Protein AF-A0A7S2L2M1-F1 (afdb_monomer_lite)

pLDDT: mean 80.14, std 12.2, range [49.59, 95.88]

Organism: NCBI:txid163516

Foldseek 3Di:
DLCVLQDALPDPPCNVVSNVVSLVVVLVVVVPADAQGKDKAWFFAAAPVDTAIWIWMKHHPDPQWIKIKIFHPDDFLQVLFDWDQDPPPRDIGTHRMFMDTRFGNVLSSDSVLVSQRSCRVRDYDPPSGSCCVQVPRSCSRRVHGSVVRNPDDPPDDDQDPDVVVCVPYDLLRVLVNLDDDDDVDDDPLQSVLSSLLSVLVNLVVVVVPDDPPPDDPVSLVVSVVSLVVSVVSLVVCVVVVVPTPPSVVSSVVSVVSSVVSVVD

Radius of gyration: 19.98 Å; chains: 1; bounding box: 50×54×45 Å

Secondary structure (DSSP, 8-state):
-GGGGSPPTT-TTTHHHHHHHHHHHHHHHHHTPPTT-EEEEEEEEE-SS-EEEEEEEEEEEETTEEEEEEE--SSTTGGGS-EEE-TTT--EEE-SEEEEEEEEHHHHS-HHHHHHHHHHHHS--TT-SHIIIIIIIHHHHHTS-GGGG-S-------PPPPHHHHTTS-HHHHHTTS----TTPPPHHHHHHHHHHHHHHHHHHHHHTS-TTS--HHHHHHHHHHHHHHHHHHHHTTTTGGG-TTHHHHHHHHHHHHHHHHH-

Sequence (264 aa):
RLIDILPHSSEPKETNGHFLNFINAFVNMINHLPVNEQIMMPGGWKNPERHHIMLYIIRNVGGGKYSFTVVNAGSDGLEYHASRFDETSGRHLKNIALTIWDIPGNRVLDSSFWTALFHMQVYSSKKHDAQMLYARLLPVLNSKPLRANLELGPADFFLPPDPKVAASYFDLVLIGFSTTPQVGAQSSQLSMLNVMKAACEIAYRTIANAPPSSMDPEDTRVLRLSGRNLSNFASSLGAEAAKDEGLLPSLKSVWDLLDTFLRA

Structure (mmCIF, N/CA/C/O backbone):
data_AF-A0A7S2L2M1-F1
#
_entry.id   AF-A0A7S2L2M1-F1
#
loop_
_atom_site.group_PDB
_atom_site.id
_atom_site.type_symbol
_atom_site.label_atom_id
_atom_site.label_alt_id
_atom_site.label_comp_id
_atom_site.label_asym_id
_atom_site.label_entity_id
_atom_site.label_seq_id
_atom_site.pdbx_PDB_ins_code
_atom_site.Cartn_x
_atom_site.Cartn_y
_atom_site.Cartn_z
_atom_site.occupancy
_atom_site.B_iso_or_equiv
_atom_site.auth_seq_id
_atom_site.auth_comp_id
_atom_site.auth_asym_id
_atom_site.auth_atom_id
_atom_site.pdbx_PDB_model_num
ATOM 1 N N . ARG A 1 1 ? 12.804 -11.708 2.330 1.00 61.53 1 ARG A N 1
ATOM 2 C CA . ARG A 1 1 ? 11.743 -10.868 2.944 1.00 61.53 1 ARG A CA 1
ATOM 3 C C . ARG A 1 1 ? 10.398 -11.539 2.677 1.00 61.53 1 ARG A C 1
ATOM 5 O O . ARG A 1 1 ? 10.327 -12.306 1.730 1.00 61.53 1 ARG A O 1
ATOM 12 N N . LEU A 1 2 ? 9.355 -11.336 3.493 1.00 62.09 2 LEU A N 1
ATOM 13 C CA . LEU A 1 2 ? 8.086 -12.084 3.350 1.00 62.09 2 LEU A CA 1
ATOM 14 C C . LEU A 1 2 ? 7.489 -11.959 1.939 1.00 62.09 2 LEU A C 1
ATOM 16 O O . LEU A 1 2 ? 7.069 -12.944 1.349 1.00 62.09 2 LEU A O 1
ATOM 20 N N . ILE A 1 3 ? 7.512 -10.750 1.390 1.00 64.12 3 ILE A N 1
ATOM 21 C CA . ILE A 1 3 ? 7.036 -10.451 0.039 1.00 64.12 3 ILE A CA 1
ATOM 22 C C . ILE A 1 3 ? 7.885 -11.092 -1.072 1.00 64.12 3 ILE A C 1
ATOM 24 O O . ILE A 1 3 ? 7.361 -11.337 -2.147 1.00 64.12 3 ILE A O 1
ATOM 28 N N . ASP A 1 4 ? 9.153 -11.424 -0.812 1.00 63.69 4 ASP A N 1
ATOM 29 C CA . ASP A 1 4 ? 10.018 -12.116 -1.784 1.00 63.69 4 ASP A CA 1
ATOM 30 C C . ASP A 1 4 ? 9.598 -13.588 -1.950 1.00 63.69 4 ASP A C 1
ATOM 32 O O . ASP A 1 4 ? 10.025 -14.263 -2.878 1.00 63.69 4 ASP A O 1
ATOM 36 N N . ILE A 1 5 ? 8.768 -14.098 -1.031 1.00 66.31 5 ILE A N 1
ATOM 37 C CA . ILE A 1 5 ? 8.150 -15.429 -1.101 1.00 66.31 5 ILE A CA 1
ATOM 38 C C . ILE A 1 5 ? 6.849 -15.362 -1.920 1.00 66.31 5 ILE A C 1
ATOM 40 O O . ILE A 1 5 ? 6.321 -16.399 -2.324 1.00 66.31 5 ILE A O 1
ATOM 44 N N . LEU A 1 6 ? 6.315 -14.158 -2.180 1.00 66.75 6 LEU A N 1
ATOM 45 C CA . LEU A 1 6 ? 5.165 -13.995 -3.058 1.00 66.75 6 LEU A CA 1
ATOM 46 C C . LEU A 1 6 ? 5.605 -14.351 -4.485 1.00 66.75 6 LEU A C 1
ATOM 48 O O . LEU A 1 6 ? 6.483 -13.687 -5.035 1.00 66.75 6 LEU A O 1
ATOM 52 N N . PRO A 1 7 ? 5.011 -15.380 -5.102 1.00 62.00 7 PRO A N 1
ATOM 53 C CA . PRO A 1 7 ? 5.486 -15.851 -6.387 1.00 62.00 7 PRO A CA 1
ATOM 54 C C . PRO A 1 7 ? 5.300 -14.796 -7.478 1.00 62.00 7 PRO A C 1
ATOM 56 O O . PRO A 1 7 ? 4.261 -14.137 -7.580 1.00 62.00 7 PRO A O 1
ATOM 59 N N . HIS A 1 8 ? 6.309 -14.674 -8.335 1.00 63.03 8 HIS A N 1
ATOM 60 C CA . HIS A 1 8 ? 6.237 -13.866 -9.543 1.00 63.03 8 HIS A CA 1
ATOM 61 C C . HIS A 1 8 ? 5.572 -14.672 -10.666 1.00 63.03 8 HIS A C 1
ATOM 63 O O . HIS A 1 8 ? 5.752 -15.883 -10.778 1.00 63.03 8 HIS A O 1
ATOM 69 N N . SER A 1 9 ? 4.788 -14.006 -11.522 1.00 50.94 9 SER A N 1
ATOM 70 C CA . SER A 1 9 ? 3.950 -14.664 -12.541 1.00 50.94 9 SER A CA 1
ATOM 71 C C . SER A 1 9 ? 4.720 -15.451 -13.621 1.00 50.94 9 SER A C 1
ATOM 73 O O . SER A 1 9 ? 4.099 -15.970 -14.544 1.00 50.94 9 SER A O 1
ATOM 75 N N . SER A 1 10 ? 6.051 -15.500 -13.555 1.00 50.69 10 SER A N 1
ATOM 76 C CA . SER A 1 10 ? 6.939 -16.183 -14.500 1.00 50.69 10 SER A CA 1
ATOM 77 C C . SER A 1 10 ? 7.118 -17.683 -14.232 1.00 50.69 10 SER A C 1
ATOM 79 O O . SER A 1 10 ? 7.615 -18.379 -15.113 1.00 50.69 10 SER A O 1
ATOM 81 N N . GLU A 1 11 ? 6.695 -18.216 -13.079 1.00 50.81 11 GLU A N 1
ATOM 82 C CA . GLU A 1 11 ? 6.971 -19.613 -12.700 1.00 50.81 11 GLU A CA 1
ATOM 83 C C . GLU A 1 11 ? 5.689 -20.396 -12.372 1.00 50.81 11 GLU A C 1
ATOM 85 O O . GLU A 1 11 ? 5.239 -20.371 -11.230 1.00 50.81 11 GLU A O 1
ATOM 90 N N . PRO A 1 12 ? 5.068 -21.105 -13.338 1.00 51.62 12 PRO A N 1
ATOM 91 C CA . PRO A 1 12 ? 3.716 -21.664 -13.193 1.00 51.62 12 PRO A CA 1
ATOM 92 C C . PRO A 1 12 ? 3.602 -23.013 -12.455 1.00 51.62 12 PRO A C 1
ATOM 94 O O . PRO A 1 12 ? 2.485 -23.458 -12.203 1.00 51.62 12 PRO A O 1
ATOM 97 N N . LYS A 1 13 ? 4.705 -23.715 -12.148 1.00 52.00 13 LYS A N 1
ATOM 98 C CA . LYS A 1 13 ? 4.641 -25.093 -11.605 1.00 52.00 13 LYS A CA 1
ATOM 99 C C . LYS A 1 13 ? 4.836 -25.204 -10.085 1.00 52.00 13 LYS A C 1
ATOM 101 O O . LYS A 1 13 ? 4.298 -26.137 -9.500 1.00 52.00 13 LYS A O 1
ATOM 106 N N . GLU A 1 14 ? 5.504 -24.242 -9.443 1.00 58.16 14 GLU A N 1
ATOM 107 C CA . GLU A 1 14 ? 5.716 -24.205 -7.976 1.00 58.16 14 GLU A CA 1
ATOM 108 C C . GLU A 1 14 ? 4.952 -23.057 -7.277 1.00 58.16 14 GLU A C 1
ATOM 110 O O . GLU A 1 14 ? 4.893 -22.972 -6.049 1.00 58.16 14 GLU A O 1
ATOM 115 N N . THR A 1 15 ? 4.272 -22.213 -8.058 1.00 65.94 15 THR A N 1
ATOM 116 C CA . THR A 1 15 ? 3.584 -20.971 -7.650 1.00 65.94 15 THR A CA 1
ATOM 117 C C . THR A 1 15 ? 2.613 -21.170 -6.490 1.00 65.94 15 THR A C 1
ATOM 119 O O . THR A 1 15 ? 2.580 -20.373 -5.558 1.00 65.94 15 THR A O 1
ATOM 122 N N . ASN A 1 16 ? 1.820 -22.245 -6.519 1.00 76.81 16 ASN A N 1
ATOM 123 C CA . ASN A 1 16 ? 0.753 -22.453 -5.539 1.00 76.81 16 ASN A CA 1
ATOM 124 C C . ASN A 1 16 ? 1.296 -22.768 -4.139 1.00 76.81 16 ASN A C 1
ATOM 126 O O . ASN A 1 16 ? 0.752 -22.277 -3.152 1.00 76.81 16 ASN A O 1
ATOM 130 N N . GLY A 1 17 ? 2.376 -23.551 -4.043 1.00 81.25 17 GLY A N 1
ATOM 131 C CA . GLY A 1 17 ? 3.001 -23.880 -2.760 1.00 81.25 17 GLY A CA 1
ATOM 132 C C . GLY A 1 17 ? 3.621 -22.645 -2.107 1.00 81.25 17 GLY A C 1
ATOM 133 O O . GLY A 1 17 ? 3.349 -22.355 -0.943 1.00 81.25 17 GLY A O 1
ATOM 134 N N . HIS A 1 18 ? 4.380 -21.865 -2.882 1.00 82.44 18 HIS A N 1
ATOM 135 C CA . HIS A 1 18 ? 4.960 -20.601 -2.417 1.00 82.44 18 HIS A CA 1
ATOM 136 C C . HIS A 1 18 ? 3.892 -19.580 -2.026 1.00 82.44 18 HIS A C 1
ATOM 138 O O . HIS A 1 1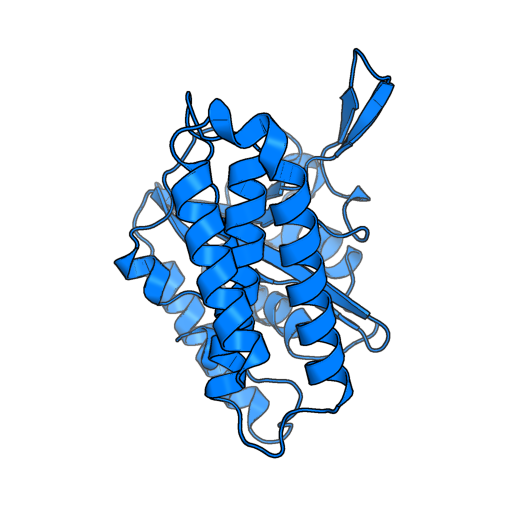8 ? 4.006 -18.950 -0.976 1.00 82.44 18 HIS A O 1
ATOM 144 N N . PHE A 1 19 ? 2.813 -19.480 -2.806 1.00 86.06 19 PHE A N 1
ATOM 145 C CA . PHE A 1 19 ? 1.693 -18.601 -2.495 1.00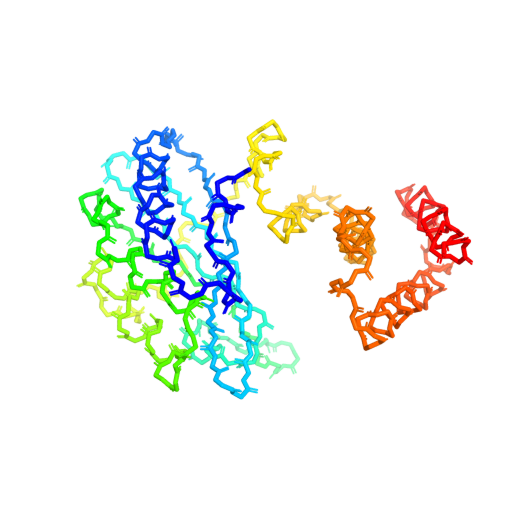 86.06 19 PHE A CA 1
ATOM 146 C C . PHE A 1 19 ? 1.026 -18.955 -1.160 1.00 86.06 19 PHE A C 1
ATOM 148 O O . PHE A 1 19 ? 0.831 -18.082 -0.318 1.00 86.06 19 PHE A O 1
ATOM 155 N N . LEU A 1 20 ? 0.718 -20.233 -0.920 1.00 87.69 20 LEU A N 1
ATOM 156 C CA . LEU A 1 20 ? 0.115 -20.662 0.346 1.00 87.69 20 LEU A CA 1
ATOM 157 C C . LEU A 1 20 ? 1.071 -20.475 1.532 1.00 87.69 20 LEU A C 1
ATOM 159 O O . LEU A 1 20 ? 0.643 -20.038 2.601 1.00 87.69 20 LEU A O 1
ATOM 163 N N . ASN A 1 21 ? 2.367 -20.734 1.340 1.00 89.19 21 ASN A N 1
ATOM 164 C CA . ASN A 1 21 ? 3.388 -20.466 2.354 1.00 89.19 21 ASN A CA 1
ATOM 165 C C . ASN A 1 21 ? 3.460 -18.974 2.703 1.00 89.19 21 ASN A C 1
ATOM 167 O O . ASN A 1 21 ? 3.523 -18.626 3.883 1.00 89.19 21 ASN A O 1
ATOM 171 N N . PHE A 1 22 ? 3.390 -18.100 1.694 1.00 89.69 22 PHE A N 1
ATOM 172 C CA . PHE A 1 22 ? 3.298 -16.657 1.886 1.00 89.69 22 PHE A CA 1
ATOM 173 C C . PHE A 1 22 ? 2.057 -16.281 2.706 1.00 89.69 22 PHE A C 1
ATOM 175 O O . PHE A 1 22 ? 2.199 -15.582 3.705 1.00 89.69 22 PHE A O 1
ATOM 182 N N . ILE A 1 23 ? 0.866 -16.780 2.347 1.00 93.12 23 ILE A N 1
ATOM 183 C CA . ILE A 1 23 ? -0.376 -16.480 3.080 1.00 93.12 23 ILE A CA 1
ATOM 184 C C . ILE A 1 23 ? -0.276 -16.924 4.544 1.00 93.12 23 ILE A C 1
ATOM 186 O O . ILE A 1 23 ? -0.623 -16.154 5.439 1.00 93.12 23 ILE A O 1
ATOM 190 N N . ASN A 1 24 ? 0.247 -18.123 4.810 1.00 90.81 24 ASN A N 1
ATOM 191 C CA . ASN A 1 24 ? 0.418 -18.628 6.174 1.00 90.81 24 ASN A CA 1
ATOM 192 C C . ASN A 1 24 ? 1.380 -17.758 6.992 1.00 90.81 24 ASN A C 1
ATOM 194 O O . ASN A 1 24 ? 1.071 -17.376 8.122 1.00 90.81 24 ASN A O 1
ATOM 198 N N . ALA A 1 25 ? 2.532 -17.409 6.418 1.00 90.81 25 ALA A N 1
ATOM 199 C CA . ALA A 1 25 ? 3.503 -16.545 7.078 1.00 90.81 25 ALA A CA 1
ATOM 200 C C . ALA A 1 25 ? 2.952 -15.123 7.290 1.00 90.81 25 ALA A C 1
ATOM 202 O O . ALA A 1 25 ? 3.190 -14.516 8.334 1.00 90.81 25 ALA A O 1
ATOM 203 N N . PHE A 1 26 ? 2.163 -14.619 6.342 1.00 91.44 26 PHE A N 1
ATOM 204 C CA . PHE A 1 26 ? 1.520 -13.314 6.413 1.00 91.44 26 PHE A CA 1
ATOM 205 C C . PHE A 1 26 ? 0.449 -13.241 7.508 1.00 91.44 26 PHE A C 1
ATOM 207 O O . PHE A 1 26 ? 0.484 -12.338 8.344 1.00 91.44 26 PHE A O 1
ATOM 214 N N . VAL A 1 27 ? -0.456 -14.219 7.571 1.00 94.00 27 VAL A N 1
ATOM 215 C CA . VAL A 1 27 ? -1.463 -14.303 8.641 1.00 94.00 27 VAL A CA 1
ATOM 216 C C . VAL A 1 27 ? -0.791 -14.476 10.004 1.00 94.00 27 VAL A C 1
ATOM 218 O O . VAL A 1 27 ? -1.194 -13.837 10.975 1.00 94.00 27 VAL A O 1
ATOM 221 N N . ASN A 1 28 ? 0.280 -15.273 10.084 1.00 92.19 28 ASN A N 1
ATOM 222 C CA . ASN A 1 28 ? 1.047 -15.420 11.318 1.00 92.19 28 ASN A CA 1
ATOM 223 C C . ASN A 1 28 ? 1.683 -14.093 11.767 1.00 92.19 28 ASN A C 1
ATOM 225 O O . ASN A 1 28 ? 1.670 -13.774 12.953 1.00 92.19 28 ASN A O 1
ATOM 229 N N . MET A 1 29 ? 2.205 -13.299 10.832 1.00 91.19 29 MET A N 1
ATOM 230 C CA . MET A 1 29 ? 2.752 -11.972 11.121 1.00 91.19 29 MET A CA 1
ATOM 231 C C . MET A 1 29 ? 1.672 -11.014 11.642 1.00 91.19 29 MET A C 1
ATOM 233 O O . MET A 1 29 ? 1.906 -10.316 12.623 1.00 91.19 29 MET A O 1
ATOM 237 N N . ILE A 1 30 ? 0.477 -11.023 11.044 1.00 92.69 30 ILE A N 1
ATOM 238 C CA . ILE A 1 30 ? -0.672 -10.252 11.538 1.00 92.69 30 ILE A CA 1
ATOM 239 C C . ILE A 1 30 ? -1.058 -10.677 12.959 1.00 92.69 30 ILE A C 1
ATOM 241 O O . ILE A 1 30 ? -1.302 -9.822 13.804 1.00 92.69 30 ILE A O 1
ATOM 245 N N . ASN A 1 31 ? -1.095 -11.983 13.239 1.00 93.56 31 ASN A N 1
ATOM 246 C CA . ASN A 1 31 ? -1.447 -12.507 14.562 1.00 93.56 31 ASN A CA 1
ATOM 247 C C . ASN A 1 31 ? -0.491 -12.032 15.669 1.00 93.56 31 ASN A C 1
ATOM 249 O O . ASN A 1 31 ? -0.892 -11.905 16.823 1.00 93.56 31 ASN A O 1
ATOM 253 N N . HIS A 1 32 ? 0.764 -11.755 15.312 1.00 91.88 32 HIS A N 1
ATOM 254 C CA . HIS A 1 32 ? 1.795 -11.257 16.222 1.00 91.88 32 HIS A CA 1
ATOM 255 C C . HIS A 1 32 ? 2.002 -9.738 16.131 1.00 91.88 32 HIS A C 1
ATOM 257 O O . HIS A 1 32 ? 2.939 -9.222 16.739 1.00 91.88 32 HIS A O 1
ATOM 263 N N . LEU A 1 33 ? 1.152 -9.015 15.392 1.00 91.12 33 LEU A N 1
ATOM 264 C CA . LEU A 1 33 ? 1.236 -7.563 15.268 1.00 91.12 33 LEU A CA 1
ATOM 265 C C . LEU A 1 33 ? 0.892 -6.906 16.615 1.00 91.12 33 LEU A C 1
ATOM 267 O O . LEU A 1 33 ? -0.246 -7.056 17.077 1.00 91.12 33 LEU A O 1
ATOM 271 N N . PRO A 1 34 ? 1.819 -6.170 17.257 1.00 91.06 34 PRO A N 1
ATOM 272 C CA . PRO A 1 34 ? 1.537 -5.529 18.536 1.00 91.06 34 PRO A CA 1
ATOM 273 C C . PRO A 1 34 ? 0.428 -4.479 18.428 1.00 91.06 34 PRO A C 1
ATOM 275 O O . PRO A 1 34 ? 0.150 -3.933 17.361 1.00 91.06 34 PRO A O 1
ATOM 278 N N . VAL A 1 35 ? -0.218 -4.178 19.553 1.00 91.00 35 VAL A N 1
ATOM 279 C CA . VAL A 1 35 ? -1.243 -3.128 19.607 1.00 91.00 35 VAL A CA 1
ATOM 280 C C . VAL A 1 35 ? -0.622 -1.782 19.233 1.00 91.00 35 VAL A C 1
ATOM 282 O O . VAL A 1 35 ? 0.458 -1.447 19.706 1.00 91.00 35 VAL A O 1
ATOM 285 N N . ASN A 1 36 ? -1.341 -1.009 18.419 1.00 86.38 36 ASN A N 1
ATOM 286 C CA . ASN A 1 36 ? -0.926 0.262 17.824 1.00 86.38 36 ASN A CA 1
ATOM 287 C C . ASN A 1 36 ? 0.197 0.185 16.787 1.00 86.38 36 ASN A C 1
ATOM 289 O O . ASN A 1 36 ? 0.567 1.225 16.252 1.00 86.38 36 ASN A O 1
ATOM 293 N N . GLU A 1 37 ? 0.642 -1.014 16.421 1.00 86.94 37 GLU A N 1
ATOM 294 C CA . GLU A 1 37 ? 1.568 -1.218 15.311 1.00 86.94 37 GLU A CA 1
ATOM 295 C C . GLU A 1 37 ? 0.831 -1.522 14.006 1.00 86.94 37 GLU A C 1
ATOM 297 O O . GLU A 1 37 ? -0.333 -1.947 13.984 1.00 86.94 37 GLU A O 1
ATOM 302 N N . GLN A 1 38 ? 1.535 -1.313 12.897 1.00 88.19 38 GLN A N 1
ATOM 303 C CA . GLN A 1 38 ? 1.008 -1.513 11.553 1.00 88.19 38 GLN A CA 1
ATOM 304 C C . GLN A 1 38 ? 1.980 -2.273 10.659 1.00 88.19 38 GLN A C 1
ATOM 306 O O . GLN A 1 38 ? 3.188 -2.268 10.875 1.00 88.19 38 GLN A O 1
ATOM 311 N N . ILE A 1 39 ? 1.432 -2.897 9.622 1.00 88.44 39 ILE A N 1
ATOM 312 C CA . ILE A 1 39 ? 2.187 -3.537 8.551 1.00 88.44 39 ILE A CA 1
ATOM 313 C C . ILE A 1 39 ? 1.770 -2.891 7.244 1.00 88.44 39 ILE A C 1
ATOM 315 O O . ILE A 1 39 ? 0.580 -2.780 6.945 1.00 88.44 39 ILE A O 1
ATOM 319 N N . MET A 1 40 ? 2.762 -2.491 6.457 1.00 87.69 40 MET A N 1
ATOM 320 C CA . MET A 1 40 ? 2.550 -1.983 5.111 1.00 87.69 40 MET A CA 1
ATOM 321 C C . MET A 1 40 ? 3.001 -3.010 4.076 1.00 87.69 40 MET A C 1
ATOM 323 O O . MET A 1 40 ? 4.017 -3.683 4.246 1.00 87.69 40 MET A O 1
ATOM 327 N N . MET A 1 41 ? 2.245 -3.130 2.991 1.00 87.12 41 MET A N 1
ATOM 328 C CA . MET A 1 41 ? 2.502 -4.108 1.936 1.00 87.12 41 MET A CA 1
ATOM 329 C C . MET A 1 41 ? 2.118 -3.547 0.567 1.00 87.12 41 MET A C 1
ATOM 331 O O . MET A 1 41 ? 1.156 -2.778 0.467 1.00 87.12 41 MET A O 1
ATOM 335 N N . PRO A 1 42 ? 2.850 -3.925 -0.495 1.00 87.25 42 PRO A N 1
ATOM 336 C CA . PRO A 1 42 ? 2.416 -3.596 -1.837 1.00 87.25 42 PRO A CA 1
ATOM 337 C C . PRO A 1 42 ? 1.107 -4.334 -2.117 1.00 87.25 42 PRO A C 1
ATOM 339 O O . PRO A 1 42 ? 0.888 -5.448 -1.639 1.00 87.25 42 PRO A O 1
ATOM 342 N N . GLY A 1 43 ? 0.249 -3.692 -2.890 1.00 89.44 43 GLY A N 1
ATOM 343 C CA . GLY A 1 43 ? -1.047 -4.217 -3.265 1.00 89.44 43 GLY A CA 1
ATOM 344 C C . GLY A 1 43 ? -1.413 -3.850 -4.691 1.00 89.44 43 GLY A C 1
ATOM 345 O O . GLY A 1 43 ? -0.602 -3.320 -5.455 1.00 89.44 43 GLY A O 1
ATOM 346 N N . GLY A 1 44 ? -2.676 -4.087 -5.021 1.00 91.56 44 GLY A N 1
ATOM 347 C CA . GLY A 1 44 ? -3.246 -3.799 -6.325 1.00 91.56 44 GLY A CA 1
ATOM 348 C C . GLY A 1 44 ? -3.618 -5.069 -7.072 1.00 91.56 44 GLY A C 1
ATOM 349 O O . GLY A 1 44 ? -3.918 -6.099 -6.467 1.00 91.56 44 GLY A O 1
ATOM 350 N N . TRP A 1 45 ? -3.656 -4.984 -8.396 1.00 92.50 45 TRP A N 1
ATOM 351 C CA . TRP A 1 45 ? -4.132 -6.080 -9.226 1.00 92.50 45 TRP A CA 1
ATOM 352 C C . TRP A 1 45 ? -3.478 -6.128 -10.599 1.00 92.50 45 TRP A C 1
ATOM 354 O O . TRP A 1 45 ? -3.007 -5.124 -11.141 1.00 92.50 45 TRP A O 1
ATOM 364 N N . LYS A 1 46 ? -3.495 -7.327 -11.176 1.00 88.56 46 LYS A N 1
ATOM 365 C CA . LYS A 1 46 ? -2.981 -7.625 -12.505 1.00 88.56 46 LYS A CA 1
ATOM 366 C C . LYS A 1 46 ? -4.108 -8.062 -13.436 1.00 88.56 46 LYS A C 1
ATOM 368 O O . LYS A 1 46 ? -4.744 -9.095 -13.224 1.00 88.56 46 LYS A O 1
ATOM 373 N N . ASN A 1 47 ? -4.270 -7.301 -14.515 1.00 86.44 47 ASN A N 1
ATOM 374 C CA . ASN A 1 47 ? -5.094 -7.652 -15.665 1.00 86.44 47 ASN A CA 1
ATOM 375 C C . ASN A 1 47 ? -4.214 -7.927 -16.886 1.00 86.44 47 ASN A C 1
ATOM 377 O O . ASN A 1 47 ? -3.087 -7.436 -16.949 1.00 86.44 47 ASN A O 1
ATOM 381 N N . PRO A 1 48 ? -4.726 -8.648 -17.902 1.00 83.88 48 PRO A N 1
ATOM 382 C CA . PRO A 1 48 ? -3.989 -8.862 -19.148 1.00 83.88 48 PRO A CA 1
ATOM 383 C C . PRO A 1 48 ? -3.576 -7.563 -19.856 1.00 83.88 48 PRO A C 1
ATOM 385 O O . PRO A 1 48 ? -2.588 -7.553 -20.576 1.00 83.88 48 PRO A O 1
ATOM 388 N N . GLU A 1 49 ? -4.326 -6.479 -19.646 1.00 82.88 49 GLU A N 1
ATOM 389 C CA . GLU A 1 49 ? -4.129 -5.190 -20.323 1.00 82.88 49 GLU A CA 1
ATOM 390 C C . GLU A 1 49 ? -3.367 -4.165 -19.473 1.00 82.88 49 GLU A C 1
ATOM 392 O O . GLU A 1 49 ? -2.734 -3.263 -20.015 1.00 82.88 49 GLU A O 1
ATOM 397 N N . ARG A 1 50 ? -3.442 -4.265 -18.139 1.00 80.75 50 ARG A N 1
ATOM 398 C CA . ARG A 1 50 ? -2.874 -3.267 -17.225 1.00 80.75 50 ARG A CA 1
ATOM 399 C C . ARG A 1 50 ? -2.526 -3.855 -15.865 1.00 80.75 50 ARG A C 1
ATOM 401 O O . ARG A 1 50 ? -3.196 -4.765 -15.380 1.00 80.75 50 ARG A O 1
ATOM 408 N N . HIS A 1 51 ? -1.526 -3.261 -15.228 1.00 84.44 51 HIS A N 1
ATOM 409 C CA . HIS A 1 51 ? -1.196 -3.493 -13.826 1.00 84.44 51 HIS A CA 1
ATOM 410 C C . HIS A 1 51 ? -1.575 -2.245 -13.037 1.00 84.44 51 HIS A C 1
ATOM 412 O O . HIS A 1 51 ? -1.283 -1.131 -13.473 1.00 84.44 51 HIS A O 1
ATOM 418 N N . HIS A 1 52 ? -2.225 -2.426 -11.894 1.00 89.38 52 HIS A N 1
ATOM 419 C CA . HIS A 1 52 ? -2.574 -1.334 -10.995 1.00 89.38 52 HIS A CA 1
ATOM 420 C C . HIS A 1 52 ? -1.868 -1.556 -9.669 1.00 89.38 52 HIS A C 1
ATOM 422 O O . HIS A 1 52 ? -2.009 -2.624 -9.081 1.00 89.38 52 HIS A O 1
ATOM 428 N N . ILE A 1 53 ? -1.096 -0.569 -9.220 1.00 88.25 53 ILE A N 1
ATOM 429 C CA . ILE A 1 53 ? -0.288 -0.658 -8.001 1.00 88.25 53 ILE A CA 1
ATOM 430 C C . ILE A 1 53 ? -0.954 0.167 -6.910 1.00 88.25 53 ILE A C 1
ATOM 432 O O . ILE A 1 53 ? -1.412 1.287 -7.142 1.00 88.25 53 ILE A O 1
ATOM 436 N N . MET A 1 54 ? -0.991 -0.395 -5.710 1.00 90.88 54 MET A N 1
ATOM 437 C CA . MET A 1 54 ? -1.545 0.241 -4.524 1.00 90.88 54 MET A CA 1
ATOM 438 C C . MET A 1 54 ? -0.649 -0.028 -3.324 1.00 90.88 54 MET A C 1
ATOM 440 O O . MET A 1 54 ? 0.224 -0.897 -3.362 1.00 90.88 54 MET A O 1
ATOM 444 N N . LEU A 1 55 ? -0.911 0.685 -2.236 1.00 90.56 55 LEU A N 1
ATOM 445 C CA . LEU A 1 55 ? -0.332 0.389 -0.935 1.00 90.56 55 LEU A CA 1
ATOM 446 C C . LEU A 1 55 ? -1.452 -0.044 0.012 1.00 90.56 55 LEU A C 1
ATOM 448 O O . LEU A 1 55 ? -2.486 0.618 0.113 1.00 90.56 55 LEU A O 1
ATOM 452 N N . TYR A 1 56 ? -1.245 -1.161 0.697 1.00 93.19 56 TYR A N 1
ATOM 453 C CA . TYR A 1 56 ? -2.136 -1.642 1.742 1.00 93.19 56 TYR A CA 1
ATOM 454 C C . TYR A 1 56 ? -1.473 -1.469 3.102 1.00 93.19 56 TYR A C 1
ATOM 456 O O . TYR A 1 56 ? -0.272 -1.697 3.257 1.00 93.19 56 TYR A O 1
ATOM 464 N N . ILE A 1 57 ? -2.266 -1.072 4.091 1.00 91.88 57 ILE A N 1
ATOM 465 C CA . ILE A 1 57 ? -1.818 -0.871 5.465 1.00 91.88 57 ILE A CA 1
ATOM 466 C C . ILE A 1 57 ? -2.798 -1.606 6.368 1.00 91.88 57 ILE A C 1
ATOM 468 O O . ILE A 1 57 ? -3.988 -1.307 6.352 1.00 91.88 57 ILE A O 1
ATOM 472 N N . ILE A 1 58 ? -2.316 -2.560 7.156 1.00 93.94 58 ILE A N 1
ATOM 473 C CA . ILE A 1 58 ? -3.105 -3.183 8.220 1.00 93.94 58 ILE A CA 1
ATOM 474 C C . ILE A 1 58 ? -2.581 -2.720 9.569 1.00 93.94 58 ILE A C 1
ATOM 476 O O . ILE A 1 58 ? -1.371 -2.646 9.770 1.00 93.94 58 ILE A O 1
ATOM 480 N N . ARG A 1 59 ? -3.483 -2.429 10.501 1.00 92.38 59 ARG A N 1
ATOM 481 C CA . ARG A 1 59 ? -3.125 -1.969 11.838 1.00 92.38 59 ARG A CA 1
ATOM 482 C C . ARG A 1 59 ? -3.904 -2.706 12.911 1.00 92.38 59 ARG A C 1
ATOM 484 O O . ARG A 1 59 ? -5.110 -2.909 12.776 1.00 92.38 59 ARG A O 1
ATOM 491 N N . ASN A 1 60 ? -3.218 -3.052 13.996 1.00 93.19 60 ASN A N 1
ATOM 492 C CA . ASN A 1 60 ? -3.855 -3.524 15.219 1.00 93.19 60 ASN A CA 1
ATOM 493 C C . ASN A 1 60 ? -4.237 -2.308 16.074 1.00 93.19 60 ASN A C 1
ATOM 495 O O . ASN A 1 60 ? -3.366 -1.598 16.574 1.00 93.19 60 ASN A O 1
ATOM 499 N N . VAL A 1 61 ? -5.535 -2.048 16.238 1.00 90.94 61 VAL A N 1
ATOM 500 C CA . VAL A 1 61 ? -6.029 -0.899 17.023 1.00 90.94 61 VAL A CA 1
ATOM 501 C C . VAL A 1 61 ? -6.281 -1.254 18.496 1.00 90.94 61 VAL A C 1
ATOM 503 O O . VAL A 1 61 ? -6.728 -0.414 19.269 1.00 90.94 61 VAL A O 1
ATOM 506 N N . GLY A 1 62 ? -5.977 -2.490 18.907 1.00 89.81 62 GLY A N 1
ATOM 507 C CA . GLY A 1 62 ? -6.239 -2.991 20.254 1.00 89.81 62 GLY A CA 1
ATOM 508 C C . GLY A 1 62 ? -7.657 -3.537 20.429 1.00 89.81 62 GLY A C 1
ATOM 509 O O . GLY A 1 62 ? -8.495 -3.477 19.532 1.00 89.81 62 GLY A O 1
ATOM 510 N N . GLY A 1 63 ? -7.922 -4.162 21.581 1.00 91.00 63 GLY A N 1
ATOM 511 C CA . GLY A 1 63 ? -9.248 -4.716 21.896 1.00 91.00 63 GLY A CA 1
ATOM 512 C C . GLY A 1 63 ? -9.732 -5.818 20.938 1.00 91.00 63 GLY A C 1
ATOM 513 O O . GLY A 1 63 ? -10.936 -6.010 20.782 1.00 91.00 63 GLY A O 1
ATOM 514 N N . GLY A 1 64 ? -8.814 -6.513 20.254 1.00 91.69 64 GLY A N 1
ATOM 515 C CA . GLY A 1 64 ? -9.153 -7.525 19.244 1.00 91.69 64 GLY A CA 1
ATOM 516 C C . GLY A 1 64 ? -9.722 -6.945 17.942 1.00 91.69 64 GLY A C 1
ATOM 517 O O . GLY A 1 64 ? -10.390 -7.662 17.189 1.00 91.69 64 GLY A O 1
ATOM 518 N N . LYS A 1 65 ? -9.490 -5.653 17.689 1.00 94.31 65 LYS A N 1
ATOM 519 C CA . LYS A 1 65 ? -9.930 -4.930 16.498 1.00 94.31 65 LYS A CA 1
ATOM 520 C C . LYS A 1 65 ? -8.745 -4.498 15.644 1.00 94.31 65 LYS A C 1
ATOM 522 O O . LYS A 1 65 ? -7.655 -4.221 16.141 1.00 94.31 65 LYS A O 1
ATOM 527 N N . TYR A 1 66 ? -9.002 -4.407 14.347 1.00 95.12 66 TYR A N 1
ATOM 528 C CA . TYR A 1 66 ? -8.034 -4.001 13.340 1.00 95.12 66 TYR A CA 1
ATOM 529 C C . TYR A 1 66 ? -8.637 -2.953 12.406 1.00 95.12 66 TYR A C 1
ATOM 531 O O . TYR A 1 66 ? -9.861 -2.831 12.286 1.00 95.12 66 TYR A O 1
ATOM 539 N N . SER A 1 67 ? -7.768 -2.228 11.712 1.00 94.25 67 SER A N 1
ATOM 540 C CA . SER A 1 67 ? -8.137 -1.423 10.552 1.00 94.25 67 SER A CA 1
ATOM 541 C C . SER A 1 67 ? -7.315 -1.825 9.333 1.00 94.25 67 SER A C 1
ATOM 543 O O . SER A 1 67 ? -6.189 -2.315 9.451 1.00 94.25 67 SER A O 1
ATOM 545 N N . PHE A 1 68 ? -7.910 -1.653 8.156 1.00 95.19 68 PHE A N 1
ATOM 546 C CA . PHE A 1 68 ? -7.268 -1.939 6.880 1.00 95.19 68 PHE A CA 1
ATOM 547 C C . PHE A 1 68 ? -7.455 -0.762 5.930 1.00 95.19 68 PHE A C 1
ATOM 549 O O . PHE A 1 68 ? -8.582 -0.426 5.568 1.00 95.19 68 PHE A O 1
ATOM 556 N N . THR A 1 69 ? -6.353 -0.142 5.527 1.00 93.44 69 THR A N 1
ATOM 557 C CA . THR A 1 69 ? -6.329 1.027 4.653 1.00 93.44 69 THR A CA 1
ATOM 558 C C . THR A 1 69 ? -5.819 0.648 3.277 1.00 93.44 69 THR A C 1
ATOM 560 O O . THR A 1 69 ? -4.758 0.041 3.136 1.00 93.44 69 THR A O 1
ATOM 563 N N . VAL A 1 70 ? -6.554 1.073 2.254 1.00 93.81 70 VAL A N 1
ATOM 564 C CA . VAL A 1 70 ? -6.123 1.021 0.860 1.00 93.81 70 VAL A CA 1
ATOM 565 C C . VAL A 1 70 ? -5.744 2.424 0.416 1.00 93.81 70 VAL A C 1
ATOM 567 O O . VAL A 1 70 ? -6.590 3.318 0.406 1.00 93.81 70 VAL A O 1
ATOM 570 N N . VAL A 1 71 ? -4.490 2.600 0.006 1.00 92.12 71 VAL A N 1
ATOM 571 C CA . VAL A 1 71 ? -3.983 3.838 -0.584 1.00 92.12 71 VAL A CA 1
ATOM 572 C C . VAL A 1 71 ? -3.873 3.657 -2.096 1.00 92.12 71 VAL A C 1
ATOM 574 O O . VAL A 1 71 ? -3.105 2.828 -2.591 1.00 92.12 71 VAL A O 1
ATOM 577 N N . ASN A 1 72 ? -4.671 4.430 -2.828 1.00 92.06 72 ASN A N 1
ATOM 578 C CA . ASN A 1 72 ? -4.785 4.408 -4.276 1.00 92.06 72 ASN A CA 1
ATOM 579 C C . ASN A 1 72 ? -4.406 5.771 -4.859 1.00 92.06 72 ASN A C 1
ATOM 581 O O . ASN A 1 72 ? -5.151 6.737 -4.718 1.00 92.06 72 ASN A O 1
ATOM 585 N N . ALA A 1 73 ? -3.265 5.835 -5.539 1.00 84.88 73 ALA A N 1
ATOM 586 C CA . ALA A 1 73 ? -2.841 7.020 -6.285 1.00 84.88 73 ALA A CA 1
ATOM 587 C C . ALA A 1 73 ? -3.106 6.900 -7.799 1.00 84.88 73 ALA A C 1
ATOM 589 O O . ALA A 1 73 ? -2.796 7.820 -8.554 1.00 84.88 73 ALA A O 1
ATOM 590 N N . GLY A 1 74 ? -3.645 5.766 -8.257 1.00 84.19 74 GLY A N 1
ATOM 591 C CA . GLY A 1 74 ? -3.973 5.542 -9.661 1.00 84.19 74 GLY A CA 1
ATOM 592 C C . GLY A 1 74 ? -5.376 6.031 -10.020 1.00 84.19 74 GLY A C 1
ATOM 593 O O . GLY A 1 74 ? -6.174 6.381 -9.157 1.00 84.19 74 GLY A O 1
ATOM 594 N N . SER A 1 75 ? -5.691 6.055 -11.314 1.00 81.50 75 SER A N 1
ATOM 595 C CA . SER A 1 75 ? -6.970 6.579 -11.815 1.00 81.50 75 SER A CA 1
ATOM 596 C C . SER A 1 75 ? -8.165 5.649 -11.574 1.00 81.50 75 SER A C 1
ATOM 598 O O . SER A 1 75 ? -9.281 6.135 -11.404 1.00 81.50 75 SER A O 1
ATOM 600 N N . ASP A 1 76 ? -7.940 4.334 -11.553 1.00 89.31 76 ASP A N 1
ATOM 601 C CA . ASP A 1 76 ? -8.979 3.308 -11.404 1.00 89.31 76 ASP A CA 1
ATOM 602 C C . ASP A 1 76 ? -9.303 3.040 -9.927 1.00 89.31 76 ASP A C 1
ATOM 604 O O . ASP A 1 76 ? -8.398 2.825 -9.118 1.00 89.31 76 ASP A O 1
ATOM 608 N N . GLY A 1 77 ? -10.585 3.046 -9.558 1.00 89.88 77 GLY A N 1
ATOM 609 C CA . GLY A 1 77 ? -11.062 2.778 -8.200 1.00 89.88 77 GLY A CA 1
ATOM 610 C C . GLY A 1 77 ? -11.137 3.992 -7.268 1.00 89.88 77 GLY A C 1
ATOM 611 O O . GLY A 1 77 ? -11.616 3.867 -6.140 1.00 89.88 77 GLY A O 1
ATOM 612 N N . LEU A 1 78 ? -10.715 5.182 -7.706 1.00 89.69 78 LEU A N 1
ATOM 613 C CA . LEU A 1 78 ? -10.865 6.422 -6.930 1.00 89.69 78 LEU A CA 1
ATOM 614 C C . LEU A 1 78 ? -12.328 6.871 -6.788 1.00 89.69 78 LEU A C 1
ATOM 616 O O . LEU A 1 78 ? -12.649 7.695 -5.938 1.00 89.69 78 LEU A O 1
ATOM 620 N N . GLU A 1 79 ? -13.235 6.374 -7.622 1.00 90.38 79 GLU A N 1
ATOM 621 C CA . GLU A 1 79 ? -14.682 6.570 -7.496 1.00 90.38 79 GLU A CA 1
ATOM 622 C C . GLU A 1 79 ? -15.280 5.956 -6.220 1.00 90.38 79 GLU A C 1
ATOM 624 O O . GLU A 1 79 ? -16.370 6.354 -5.812 1.00 90.38 79 GLU A O 1
ATOM 629 N N . TYR A 1 80 ? -14.563 5.036 -5.566 1.00 91.69 80 TYR A N 1
ATOM 630 C CA . TYR A 1 80 ? -14.972 4.436 -4.294 1.00 91.69 80 TYR A CA 1
ATOM 631 C C . TYR A 1 80 ? -14.479 5.208 -3.063 1.00 91.69 80 TYR A C 1
ATOM 633 O O . TYR A 1 80 ? -14.878 4.880 -1.946 1.00 91.69 80 TYR A O 1
ATOM 641 N N . HIS A 1 81 ? -13.614 6.209 -3.243 1.00 91.50 81 HIS A N 1
ATOM 642 C CA . HIS A 1 81 ? -13.067 6.999 -2.141 1.00 91.50 81 HIS A CA 1
ATOM 643 C C . HIS A 1 81 ? -13.942 8.206 -1.827 1.00 91.50 81 HIS A C 1
ATOM 645 O O . HIS A 1 81 ? -14.668 8.726 -2.678 1.00 91.50 81 HIS A O 1
ATOM 651 N N . ALA A 1 82 ? -13.830 8.689 -0.589 1.00 88.25 82 ALA A N 1
ATOM 652 C CA . ALA A 1 82 ? -14.444 9.946 -0.194 1.00 88.25 82 ALA A CA 1
ATOM 653 C C . ALA A 1 82 ? -13.902 11.085 -1.067 1.00 88.25 82 ALA A C 1
ATOM 655 O O . ALA A 1 82 ? -12.715 11.139 -1.395 1.00 88.25 82 ALA A O 1
ATOM 656 N N . SER A 1 83 ? -14.776 12.010 -1.445 1.00 88.25 83 SER A N 1
ATOM 657 C CA . SER A 1 83 ? -14.389 13.154 -2.258 1.00 88.25 83 SER A CA 1
ATOM 658 C C . SER A 1 83 ? -15.150 14.397 -1.831 1.00 88.25 83 SER A C 1
ATOM 660 O O . SER A 1 83 ? -16.255 14.307 -1.299 1.00 88.25 83 SER A O 1
ATOM 662 N N . ARG A 1 84 ? -14.533 15.555 -2.039 1.00 86.25 84 ARG A N 1
ATOM 663 C CA . ARG A 1 84 ? -15.087 16.870 -1.720 1.00 86.25 84 ARG A CA 1
ATOM 664 C C . ARG A 1 84 ? -14.678 17.865 -2.792 1.00 86.25 84 ARG A C 1
ATOM 666 O O . ARG A 1 84 ? -13.691 17.647 -3.488 1.00 86.25 84 ARG A O 1
ATOM 673 N N . PHE A 1 85 ? -15.398 18.965 -2.911 1.00 87.06 85 PHE A N 1
ATOM 674 C CA . PHE A 1 85 ? -14.918 20.092 -3.699 1.00 87.06 85 PHE A CA 1
ATOM 675 C C . PHE A 1 85 ? -14.070 20.993 -2.809 1.00 87.06 85 PHE A C 1
ATOM 677 O O . PHE A 1 85 ? -14.405 21.211 -1.647 1.00 87.06 85 PHE A O 1
ATOM 684 N N . ASP A 1 86 ? -12.945 21.460 -3.336 1.00 84.31 86 ASP A N 1
ATOM 685 C CA . ASP A 1 86 ? -12.194 22.539 -2.717 1.00 84.31 86 ASP A CA 1
ATOM 686 C C . ASP A 1 86 ? -13.021 23.825 -2.785 1.00 84.31 86 ASP A C 1
ATOM 688 O O . ASP A 1 86 ? -13.398 24.263 -3.872 1.00 84.31 86 ASP A O 1
ATOM 692 N N . GLU A 1 87 ? -13.286 24.428 -1.630 1.00 86.38 87 GLU A N 1
ATOM 693 C CA . GLU A 1 87 ? -14.133 25.618 -1.509 1.00 86.38 87 GLU A CA 1
ATOM 694 C C . GLU A 1 87 ? -13.540 26.828 -2.242 1.00 86.38 87 GLU A C 1
ATOM 696 O O . GLU A 1 87 ? -14.279 27.700 -2.690 1.00 86.38 87 GLU A O 1
ATOM 701 N N . THR A 1 88 ? -12.212 26.867 -2.404 1.00 86.44 88 THR A N 1
ATOM 702 C CA . THR A 1 88 ? -11.518 28.009 -3.014 1.00 86.44 88 THR A CA 1
ATOM 703 C C . THR A 1 88 ? -11.337 27.836 -4.520 1.00 86.44 88 THR A C 1
ATOM 705 O O . THR A 1 88 ? -11.676 28.727 -5.295 1.00 86.44 88 THR A O 1
ATOM 708 N N . SER A 1 89 ? -10.789 26.701 -4.965 1.00 85.94 89 SER A N 1
ATOM 709 C CA . SER A 1 89 ? -10.492 26.475 -6.387 1.00 85.94 89 SER A CA 1
ATOM 710 C C . SER A 1 89 ? -11.613 25.785 -7.166 1.00 85.94 89 SER A C 1
ATOM 712 O O . SER A 1 89 ? -11.505 25.650 -8.385 1.00 85.94 89 SER A O 1
ATOM 714 N N . GLY A 1 90 ? -12.652 25.285 -6.487 1.00 87.19 90 GLY A N 1
ATOM 715 C CA . GLY A 1 90 ? -13.705 24.465 -7.091 1.00 87.19 90 GLY A CA 1
ATOM 716 C C . GLY A 1 90 ? -13.217 23.101 -7.593 1.00 87.19 90 GLY A C 1
ATOM 717 O O . GLY A 1 90 ? -13.966 22.375 -8.247 1.00 87.19 90 GLY A O 1
ATOM 718 N N . ARG A 1 91 ? -11.958 22.730 -7.324 1.00 83.12 91 ARG A N 1
ATOM 719 C CA . ARG A 1 91 ? -11.386 21.459 -7.775 1.00 83.12 91 ARG A CA 1
ATOM 720 C C . ARG A 1 91 ? -12.005 20.298 -7.014 1.00 83.12 91 ARG A C 1
ATOM 722 O O . ARG A 1 91 ? -12.157 20.344 -5.797 1.00 83.12 91 ARG A O 1
ATOM 729 N N . HIS A 1 92 ? -12.306 19.218 -7.728 1.00 83.19 92 HIS A N 1
ATOM 730 C CA . HIS A 1 92 ? -12.742 17.974 -7.103 1.00 83.19 92 HIS A CA 1
ATOM 731 C C . HIS A 1 92 ? -11.543 17.282 -6.448 1.00 83.19 92 HIS A C 1
ATOM 733 O O . HIS A 1 92 ? -10.655 16.773 -7.129 1.00 83.19 92 HIS A O 1
ATOM 739 N N . LEU A 1 93 ? -11.506 17.289 -5.120 1.00 83.31 93 LEU A N 1
ATOM 740 C CA . LEU A 1 93 ? -10.504 16.608 -4.315 1.00 83.31 93 LEU A CA 1
ATOM 741 C C . LEU A 1 93 ? -11.004 15.209 -3.964 1.00 83.31 93 LEU A C 1
ATOM 743 O O . LEU A 1 93 ? -12.099 15.044 -3.424 1.00 83.31 93 LEU A O 1
ATOM 747 N N . LYS A 1 94 ? -10.181 14.198 -4.227 1.00 84.50 94 LYS A N 1
ATOM 748 C CA . LYS A 1 94 ? -10.440 12.820 -3.809 1.00 84.50 94 LYS A CA 1
ATOM 749 C C . LYS A 1 94 ? -9.462 12.432 -2.716 1.00 84.50 94 LYS A C 1
ATOM 751 O O . LYS A 1 94 ? -8.276 12.745 -2.808 1.00 84.50 94 LYS A O 1
ATOM 756 N N . ASN A 1 95 ? -9.963 11.755 -1.692 1.00 86.12 95 ASN A N 1
ATOM 757 C CA . ASN A 1 95 ? -9.092 11.077 -0.754 1.00 86.12 95 ASN A CA 1
ATOM 758 C C . ASN A 1 95 ? -8.428 9.905 -1.487 1.00 86.12 95 ASN A C 1
ATOM 760 O O . ASN A 1 95 ? -9.088 9.196 -2.240 1.00 86.12 95 ASN A O 1
ATOM 764 N N . ILE A 1 96 ? -7.123 9.744 -1.299 1.00 88.56 96 ILE A N 1
ATOM 765 C CA . ILE A 1 96 ? -6.369 8.618 -1.859 1.00 88.56 96 ILE A CA 1
ATOM 766 C C . ILE A 1 96 ? -6.380 7.417 -0.915 1.00 88.56 96 ILE A C 1
ATOM 768 O O . ILE A 1 96 ? -6.052 6.312 -1.335 1.00 88.56 96 ILE A O 1
ATOM 772 N N . ALA A 1 97 ? -6.725 7.623 0.357 1.00 89.75 97 ALA A N 1
ATOM 773 C CA . ALA A 1 97 ? -6.781 6.586 1.371 1.00 89.75 97 ALA A CA 1
ATOM 774 C C . ALA A 1 97 ? -8.234 6.285 1.756 1.00 89.75 97 ALA A C 1
ATOM 776 O O . ALA A 1 97 ? -8.995 7.181 2.126 1.00 89.75 97 ALA A O 1
ATOM 777 N N . LEU A 1 98 ? -8.592 5.003 1.730 1.00 91.75 98 LEU A N 1
ATOM 778 C CA . LEU A 1 98 ? -9.851 4.489 2.258 1.00 91.75 98 LEU A CA 1
ATOM 779 C C . LEU A 1 98 ? -9.544 3.489 3.367 1.00 91.75 98 LEU A C 1
ATOM 781 O O . LEU A 1 98 ? -8.887 2.481 3.108 1.00 91.75 98 LEU A O 1
ATOM 785 N N . THR A 1 99 ? -10.052 3.743 4.570 1.00 92.62 99 THR A N 1
ATOM 786 C CA . THR A 1 99 ? -9.834 2.877 5.733 1.00 92.62 99 THR A CA 1
ATOM 787 C C . THR A 1 99 ? -11.105 2.131 6.098 1.00 92.62 99 THR A C 1
ATOM 789 O O . THR A 1 99 ? -12.143 2.736 6.347 1.00 92.62 99 THR A O 1
ATOM 792 N N . ILE A 1 100 ? -11.009 0.808 6.175 1.00 94.38 100 ILE A N 1
ATOM 793 C CA . ILE A 1 100 ? -12.039 -0.060 6.734 1.00 94.38 100 ILE A CA 1
ATOM 794 C C . ILE A 1 100 ? -11.767 -0.209 8.229 1.00 94.38 100 ILE A C 1
ATOM 796 O O . ILE A 1 100 ? -10.721 -0.726 8.630 1.00 94.38 100 ILE A O 1
ATOM 800 N N . TRP A 1 101 ? -12.707 0.257 9.047 1.00 91.81 101 TRP A N 1
ATOM 801 C CA . TRP A 1 101 ? -12.601 0.256 10.507 1.00 91.81 101 TRP A CA 1
ATOM 802 C C . TRP A 1 101 ? -13.370 -0.907 11.144 1.00 91.81 101 TRP A C 1
ATOM 804 O O . TRP A 1 101 ? -14.159 -1.600 10.492 1.00 91.81 101 TRP A O 1
ATOM 814 N N . ASP A 1 102 ? -13.153 -1.092 12.448 1.00 91.81 102 ASP A N 1
ATOM 815 C CA . ASP A 1 102 ? -13.835 -2.061 13.316 1.00 91.81 102 ASP A CA 1
ATOM 816 C C . ASP A 1 102 ? -13.700 -3.530 12.905 1.00 91.81 102 ASP A C 1
ATOM 818 O O . ASP A 1 102 ? -14.545 -4.357 13.277 1.00 91.81 102 ASP A O 1
ATOM 822 N N . ILE A 1 103 ? -12.645 -3.879 12.166 1.00 95.62 103 ILE A N 1
ATOM 823 C CA . ILE A 1 103 ? -12.479 -5.226 11.633 1.00 95.62 103 ILE A CA 1
ATOM 824 C C . ILE A 1 103 ? -12.250 -6.194 12.804 1.00 95.62 103 ILE A C 1
ATOM 826 O O . ILE A 1 103 ? -11.295 -6.021 13.567 1.00 95.62 103 ILE A O 1
ATOM 830 N N . PRO A 1 104 ? -13.117 -7.203 12.996 1.00 95.88 104 PRO A N 1
ATOM 831 C CA . PRO A 1 104 ? -12.920 -8.213 14.029 1.00 95.88 104 PRO A CA 1
ATOM 832 C C . PRO A 1 104 ? -11.645 -9.033 13.789 1.00 95.88 104 PRO A C 1
ATOM 834 O O . PRO A 1 104 ? -11.364 -9.416 12.653 1.00 95.88 104 PRO A O 1
ATOM 837 N N . GLY A 1 105 ? -10.909 -9.374 14.850 1.00 94.75 105 GLY A N 1
ATOM 838 C CA . GLY A 1 105 ? -9.680 -10.168 14.735 1.00 94.75 105 GLY A CA 1
ATOM 839 C C . GLY A 1 105 ? -9.860 -11.491 13.984 1.00 94.75 105 GLY A C 1
ATOM 840 O O . GLY A 1 105 ? -9.043 -11.826 13.137 1.00 94.75 105 GLY A O 1
ATOM 841 N N . ASN A 1 106 ? -10.974 -12.202 14.184 1.00 94.50 106 ASN A N 1
ATOM 842 C CA . ASN A 1 106 ? -11.253 -13.446 13.455 1.00 94.50 106 ASN A CA 1
ATOM 843 C C . ASN A 1 106 ? -11.434 -13.254 11.937 1.00 94.50 106 ASN A C 1
ATOM 845 O O . ASN A 1 106 ? -11.184 -14.189 11.188 1.00 94.50 106 ASN A O 1
ATOM 849 N N . ARG A 1 107 ? -11.851 -12.067 11.472 1.00 94.69 107 ARG A N 1
ATOM 850 C CA . ARG A 1 107 ? -11.954 -11.737 10.038 1.00 94.69 107 ARG A CA 1
ATOM 851 C C . ARG A 1 107 ? -10.592 -11.426 9.433 1.00 94.69 107 ARG A C 1
ATOM 853 O O . ARG A 1 107 ? -10.321 -11.817 8.307 1.00 94.69 107 ARG A O 1
ATOM 860 N N . VAL A 1 108 ? -9.745 -10.735 10.191 1.00 93.44 108 VAL A N 1
ATOM 861 C CA . VAL A 1 108 ? -8.366 -10.431 9.798 1.00 93.44 108 VAL A CA 1
ATOM 862 C C . VAL A 1 108 ? -7.481 -11.677 9.811 1.00 93.44 108 VAL A C 1
ATOM 864 O O . VAL A 1 108 ? -6.566 -11.772 9.007 1.00 93.44 108 VAL A O 1
ATOM 867 N N . LEU A 1 109 ? -7.733 -12.641 10.691 1.00 93.88 109 LEU A N 1
ATOM 868 C CA . LEU A 1 109 ? -6.954 -13.881 10.751 1.00 93.88 109 LEU A CA 1
ATOM 869 C C . LEU A 1 109 ? -7.451 -14.964 9.777 1.00 93.88 109 LEU A C 1
ATOM 871 O O . LEU A 1 109 ? -6.798 -15.993 9.626 1.00 93.88 109 LEU A O 1
ATOM 875 N N . ASP A 1 110 ? -8.577 -14.740 9.095 1.00 93.81 110 ASP A N 1
ATOM 876 C CA . ASP A 1 110 ? -9.077 -15.638 8.053 1.00 93.81 110 ASP A CA 1
ATOM 877 C C . ASP A 1 110 ? -8.220 -15.512 6.784 1.00 93.81 110 ASP A C 1
ATOM 879 O O . ASP A 1 110 ? -8.173 -14.469 6.123 1.00 93.81 110 ASP A O 1
ATOM 883 N N . SER A 1 111 ? -7.547 -16.603 6.417 1.00 94.19 111 SER A N 1
ATOM 884 C CA . SER A 1 111 ? -6.684 -16.666 5.237 1.00 94.19 111 SER A CA 1
ATOM 885 C C . SER A 1 111 ? -7.448 -16.497 3.923 1.00 94.19 111 SER A C 1
ATOM 887 O O . SER A 1 111 ? -6.842 -16.109 2.923 1.00 94.19 111 SER A O 1
ATOM 889 N N . SER A 1 112 ? -8.764 -16.727 3.898 1.00 93.56 112 SER A N 1
ATOM 890 C CA . SER A 1 112 ? -9.590 -16.659 2.686 1.00 93.56 112 SER A CA 1
ATOM 891 C C . SER A 1 112 ? -9.594 -15.259 2.072 1.00 93.56 112 SER A C 1
ATOM 893 O O . SER A 1 112 ? -9.468 -15.112 0.854 1.00 93.56 112 SER A O 1
ATOM 895 N N . PHE A 1 113 ? -9.682 -14.223 2.914 1.00 94.88 113 PHE A N 1
ATOM 896 C CA . PHE A 1 113 ? -9.631 -12.832 2.465 1.00 94.88 113 PHE A CA 1
ATOM 897 C C . PHE A 1 113 ? -8.277 -12.509 1.821 1.00 94.88 113 PHE A C 1
ATOM 899 O O . PHE A 1 113 ? -8.230 -12.021 0.693 1.00 94.88 113 PHE A O 1
ATOM 906 N N . TRP A 1 114 ? -7.177 -12.837 2.504 1.00 94.88 114 TRP A N 1
ATOM 907 C CA . TRP A 1 114 ? -5.820 -12.565 2.020 1.00 94.88 114 TRP A CA 1
ATOM 908 C C . TRP A 1 114 ? -5.486 -13.353 0.764 1.00 94.88 114 TRP A C 1
ATOM 910 O O . TRP A 1 114 ? -4.874 -12.817 -0.155 1.00 94.88 114 TRP A O 1
ATOM 920 N N . THR A 1 115 ? -5.943 -14.601 0.696 1.00 94.25 115 THR A N 1
ATOM 921 C CA . THR A 1 115 ? -5.825 -15.438 -0.497 1.00 94.25 115 THR A CA 1
ATOM 922 C C . THR A 1 115 ? -6.484 -14.738 -1.678 1.00 94.25 115 THR A C 1
ATOM 924 O O . THR A 1 115 ? -5.837 -14.552 -2.700 1.00 94.25 115 THR A O 1
ATOM 927 N N . ALA A 1 116 ? -7.731 -14.277 -1.543 1.00 93.94 116 ALA A N 1
ATOM 928 C CA . ALA A 1 116 ? -8.421 -13.575 -2.623 1.00 93.94 116 ALA A CA 1
ATOM 929 C C . ALA A 1 116 ? -7.750 -12.238 -2.987 1.00 93.94 116 ALA A C 1
ATOM 931 O O . ALA A 1 116 ? -7.617 -11.928 -4.171 1.00 93.94 116 ALA A O 1
ATOM 932 N N . LEU A 1 117 ? -7.295 -11.475 -1.988 1.00 94.88 117 LEU A N 1
ATOM 933 C CA . LEU A 1 117 ? -6.629 -10.188 -2.180 1.00 94.88 117 LEU A CA 1
ATOM 934 C C . LEU A 1 117 ? -5.304 -10.340 -2.940 1.00 94.88 117 LEU A C 1
ATOM 936 O O . LEU A 1 117 ? -5.122 -9.737 -3.993 1.00 94.88 117 LEU A O 1
ATOM 940 N N . PHE A 1 118 ? -4.389 -11.182 -2.453 1.00 92.75 118 PHE A N 1
ATOM 941 C CA . PHE A 1 118 ? -3.078 -11.364 -3.082 1.00 92.75 118 PHE A CA 1
ATOM 942 C C . PHE A 1 118 ? -3.141 -12.197 -4.363 1.00 92.75 118 PHE A C 1
ATOM 944 O O . PHE A 1 118 ? -2.281 -12.052 -5.231 1.00 92.75 118 PHE A O 1
ATOM 951 N N . HIS A 1 119 ? -4.185 -13.006 -4.552 1.00 91.56 119 HIS A N 1
ATOM 952 C CA . HIS A 1 119 ? -4.428 -13.665 -5.833 1.00 91.56 119 HIS A CA 1
ATOM 953 C C . HIS A 1 119 ? -4.622 -12.643 -6.961 1.00 91.56 119 HIS A C 1
ATOM 955 O O . HIS A 1 119 ? -4.152 -12.878 -8.074 1.00 91.56 119 HIS A O 1
ATOM 961 N N . MET A 1 120 ? -5.249 -11.491 -6.679 1.00 92.19 120 MET A N 1
ATOM 962 C CA . MET A 1 120 ? -5.397 -10.413 -7.665 1.00 92.19 120 MET A CA 1
ATOM 963 C C . MET A 1 120 ? -4.052 -9.838 -8.123 1.00 92.19 120 MET A C 1
ATOM 965 O O . MET A 1 120 ? -3.946 -9.376 -9.258 1.00 92.19 120 MET A O 1
ATOM 969 N N . GLN A 1 121 ? -3.033 -9.880 -7.263 1.00 88.25 121 GLN A N 1
ATOM 970 C CA . GLN A 1 121 ? -1.690 -9.371 -7.537 1.00 88.25 121 GLN A CA 1
ATOM 971 C C . GLN A 1 121 ? -0.808 -10.400 -8.259 1.00 88.25 121 GLN A C 1
ATOM 973 O O . GLN A 1 121 ? -0.049 -10.037 -9.157 1.00 88.25 121 GLN A O 1
ATOM 978 N N . VAL A 1 122 ? -0.912 -11.676 -7.882 1.00 85.75 122 VAL A N 1
ATOM 979 C CA . VAL A 1 122 ? -0.072 -12.757 -8.426 1.00 85.75 122 VAL A CA 1
ATOM 980 C C . VAL A 1 122 ? -0.566 -13.225 -9.794 1.00 85.75 122 VAL A C 1
ATOM 982 O O . VAL A 1 122 ? 0.221 -13.373 -10.732 1.00 85.75 122 VAL A O 1
ATOM 985 N N . TYR A 1 123 ? -1.873 -13.453 -9.927 1.00 86.44 123 TYR A N 1
ATOM 986 C CA . TYR A 1 123 ? -2.454 -14.075 -11.112 1.00 86.44 123 TYR A CA 1
ATOM 987 C C . TYR A 1 123 ? -3.159 -13.034 -11.975 1.00 86.44 123 TYR A C 1
ATOM 989 O O . TYR A 1 123 ? -3.951 -12.231 -11.493 1.00 86.44 123 TYR A O 1
ATOM 997 N N . SER A 1 124 ? -2.899 -13.063 -13.281 1.00 86.62 124 SER A N 1
ATOM 998 C CA . SER A 1 124 ? -3.583 -12.179 -14.226 1.00 86.62 124 SER A CA 1
ATOM 999 C C . SER A 1 124 ? -4.987 -12.696 -14.531 1.00 86.62 124 SER A C 1
ATOM 1001 O O . SER A 1 124 ? -5.151 -13.857 -14.906 1.00 86.62 124 SER A O 1
ATOM 1003 N N . SER A 1 125 ? -6.009 -11.848 -14.411 1.00 89.94 125 SER A N 1
ATOM 1004 C CA . SER A 1 125 ? -7.384 -12.202 -14.784 1.00 89.94 125 SER A CA 1
ATOM 1005 C C . SER A 1 125 ? -8.177 -10.960 -15.132 1.00 89.94 125 SER A C 1
ATOM 1007 O O . SER A 1 125 ? -8.148 -10.005 -14.382 1.00 89.94 125 SER A O 1
ATOM 1009 N N . LYS A 1 126 ? -8.995 -10.991 -16.190 1.00 89.88 126 LYS A N 1
ATOM 1010 C CA . LYS A 1 126 ? -9.873 -9.858 -16.554 1.00 89.88 126 LYS A CA 1
ATOM 1011 C C . LYS A 1 126 ? -10.878 -9.464 -15.459 1.00 89.88 126 LYS A C 1
ATOM 1013 O O . LYS A 1 126 ? -11.490 -8.412 -15.559 1.00 89.88 126 LYS A O 1
ATOM 1018 N N . LYS A 1 127 ? -11.081 -10.325 -14.455 1.00 90.81 127 LYS A N 1
ATOM 1019 C CA . LYS A 1 127 ? -11.969 -10.077 -13.310 1.00 90.81 127 LYS A CA 1
ATOM 1020 C C . LYS A 1 127 ? -11.278 -9.331 -12.161 1.00 90.81 127 LYS A C 1
ATOM 1022 O O . LYS A 1 127 ? -11.938 -9.052 -11.166 1.00 90.81 127 LYS A O 1
ATOM 1027 N N . HIS A 1 128 ? -9.967 -9.103 -12.230 1.00 93.19 128 HIS A N 1
ATOM 1028 C CA . HIS A 1 128 ? -9.233 -8.425 -11.168 1.00 93.19 128 HIS A CA 1
ATOM 1029 C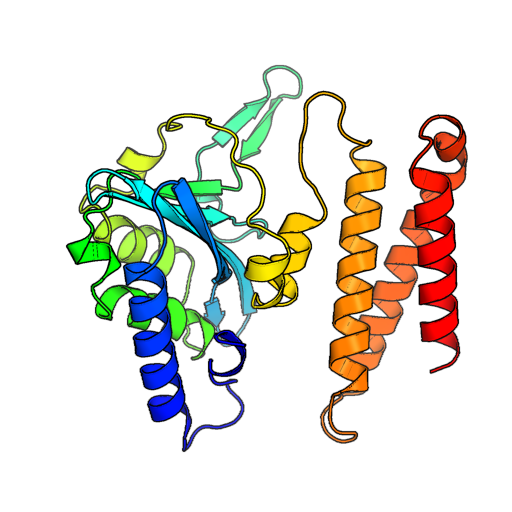 C . HIS A 1 128 ? -9.286 -6.912 -11.394 1.00 93.19 128 HIS A C 1
ATOM 1031 O O . HIS A 1 128 ? -8.453 -6.323 -12.062 1.00 93.19 128 HIS A O 1
ATOM 1037 N N . ASP A 1 129 ? -10.301 -6.252 -10.864 1.00 93.38 129 ASP A N 1
ATOM 1038 C CA . ASP A 1 129 ? -10.497 -4.819 -11.066 1.00 93.38 129 ASP A CA 1
ATOM 1039 C C . ASP A 1 129 ? -10.827 -4.098 -9.757 1.00 93.38 129 ASP A C 1
ATOM 1041 O O . ASP A 1 129 ? -10.940 -4.701 -8.681 1.00 93.38 129 ASP A O 1
ATOM 1045 N N . ALA A 1 130 ? -10.991 -2.778 -9.856 1.00 94.50 130 ALA A N 1
ATOM 1046 C CA . ALA A 1 130 ? -11.427 -1.957 -8.742 1.00 94.50 130 ALA A CA 1
ATOM 1047 C C . ALA A 1 130 ? -12.751 -2.463 -8.142 1.00 94.50 130 ALA A C 1
ATOM 1049 O O . ALA A 1 130 ? -12.912 -2.460 -6.923 1.00 94.50 130 ALA A O 1
ATOM 1050 N N . GLN A 1 131 ? -13.686 -2.955 -8.959 1.00 94.38 131 GLN A N 1
ATOM 1051 C CA . GLN A 1 131 ? -14.962 -3.469 -8.466 1.00 94.38 131 GLN A CA 1
ATOM 1052 C C . GLN A 1 131 ? -14.773 -4.718 -7.591 1.00 94.38 131 GLN A C 1
ATOM 1054 O O . GLN A 1 131 ? -15.394 -4.824 -6.532 1.00 94.38 131 GLN A O 1
ATOM 1059 N N . MET A 1 132 ? -13.907 -5.651 -7.986 1.00 94.75 132 MET A N 1
ATOM 1060 C CA . MET A 1 132 ? -13.575 -6.832 -7.191 1.00 94.75 132 MET A CA 1
ATOM 1061 C C . MET A 1 132 ? -12.985 -6.433 -5.833 1.00 94.75 132 MET A C 1
ATOM 1063 O O . MET A 1 132 ? -13.452 -6.918 -4.801 1.00 94.75 132 MET A O 1
ATOM 1067 N N . LEU A 1 133 ? -12.026 -5.504 -5.804 1.00 95.62 133 LEU A N 1
ATOM 1068 C CA . LEU A 1 133 ? -11.441 -5.036 -4.547 1.00 95.62 133 LEU A CA 1
ATOM 1069 C C . LEU A 1 133 ? -12.472 -4.288 -3.686 1.00 95.62 133 LEU A C 1
ATOM 1071 O O . LEU A 1 133 ? -12.800 -4.720 -2.581 1.00 95.62 133 LEU A O 1
ATOM 1075 N N . TYR A 1 134 ? -12.994 -3.171 -4.193 1.00 95.25 134 TYR A N 1
ATOM 1076 C CA . TYR A 1 134 ? -13.783 -2.221 -3.413 1.00 95.25 134 TYR A CA 1
ATOM 1077 C C . TYR A 1 134 ? -15.206 -2.701 -3.136 1.00 95.25 134 TYR A C 1
ATOM 1079 O O . TYR A 1 134 ? -15.700 -2.535 -2.023 1.00 95.25 134 TYR A O 1
ATOM 1087 N N . ALA A 1 135 ? -15.883 -3.295 -4.120 1.00 92.81 135 ALA A N 1
ATOM 1088 C CA . ALA A 1 135 ? -17.283 -3.679 -3.966 1.00 92.81 135 ALA A CA 1
ATOM 1089 C C . ALA A 1 135 ? -17.463 -5.089 -3.386 1.00 92.81 135 ALA A C 1
ATOM 1091 O O . ALA A 1 135 ? -18.521 -5.364 -2.823 1.00 92.81 135 ALA A O 1
ATOM 1092 N N . ARG A 1 136 ? -16.467 -5.983 -3.518 1.00 93.31 136 ARG A N 1
ATOM 1093 C CA . ARG A 1 136 ? -16.588 -7.381 -3.063 1.00 93.31 136 ARG A CA 1
ATOM 1094 C C . ARG A 1 136 ? -15.682 -7.723 -1.892 1.00 93.31 136 ARG A C 1
ATOM 1096 O O . ARG A 1 136 ? -16.186 -8.256 -0.913 1.00 93.31 136 ARG A O 1
ATOM 1103 N N . LEU A 1 137 ? -14.383 -7.433 -1.965 1.00 95.06 137 LEU A N 1
ATOM 1104 C CA . LEU A 1 137 ? -13.445 -7.858 -0.920 1.00 95.06 137 LEU A CA 1
ATOM 1105 C C . LEU A 1 137 ? -13.514 -6.975 0.329 1.00 95.06 137 LEU A C 1
ATOM 1107 O O . LEU A 1 137 ? -13.729 -7.491 1.424 1.00 95.06 137 LEU A O 1
ATOM 1111 N N . LEU A 1 138 ? -13.372 -5.653 0.191 1.00 95.19 138 LEU A N 1
ATOM 1112 C CA . LEU A 1 138 ? -13.307 -4.752 1.352 1.00 95.19 138 LEU A CA 1
ATOM 1113 C C . LEU A 1 138 ? -14.535 -4.826 2.285 1.00 95.19 138 LEU A C 1
ATOM 1115 O O . LEU A 1 138 ? -14.334 -4.872 3.500 1.00 95.19 138 LEU A O 1
ATOM 1119 N N . PRO A 1 139 ? -15.789 -4.906 1.791 1.00 93.75 139 PRO A N 1
ATOM 1120 C CA . PRO A 1 139 ? -16.969 -4.996 2.656 1.00 93.75 139 PRO A CA 1
ATOM 1121 C C . PRO A 1 139 ? -17.021 -6.268 3.515 1.00 93.75 139 PRO A C 1
ATOM 1123 O O . PRO A 1 139 ? -17.659 -6.281 4.567 1.00 93.75 139 PRO A O 1
ATOM 1126 N N . VAL A 1 140 ? -16.349 -7.349 3.097 1.00 93.12 140 VAL A N 1
ATOM 1127 C CA . VAL A 1 140 ? -16.342 -8.626 3.835 1.00 93.12 140 VAL A CA 1
ATOM 1128 C C . VAL A 1 140 ? -15.613 -8.494 5.173 1.00 93.12 140 VAL A C 1
ATOM 1130 O O . VAL A 1 140 ? -16.011 -9.143 6.143 1.00 93.12 140 VAL A O 1
ATOM 1133 N N . LEU A 1 141 ? -14.604 -7.619 5.253 1.00 94.00 141 LEU A N 1
ATOM 1134 C CA . LEU A 1 141 ? -13.760 -7.447 6.438 1.00 94.00 141 LEU A CA 1
ATOM 1135 C C . LEU A 1 141 ? -14.574 -7.086 7.683 1.00 94.00 141 LEU A C 1
ATOM 1137 O O . LEU A 1 141 ? -14.469 -7.758 8.706 1.00 94.00 141 LEU A O 1
ATOM 1141 N N . ASN A 1 142 ? -15.422 -6.061 7.601 1.00 93.00 142 ASN A N 1
ATOM 1142 C CA . ASN A 1 142 ? -16.256 -5.637 8.727 1.00 93.00 142 ASN A CA 1
ATOM 1143 C C . ASN A 1 142 ? -17.748 -5.941 8.545 1.00 93.00 142 ASN A C 1
ATOM 1145 O O . ASN A 1 142 ? -18.542 -5.614 9.423 1.00 93.00 142 ASN A O 1
ATOM 1149 N N . SER A 1 143 ? -18.127 -6.602 7.444 1.00 92.19 143 SER A N 1
ATOM 1150 C CA . SER A 1 143 ? -19.519 -6.945 7.118 1.00 92.19 143 SER A CA 1
ATOM 1151 C C . SER A 1 143 ? -20.445 -5.721 7.034 1.00 92.19 143 SER A C 1
ATOM 1153 O O . SER A 1 143 ? -21.649 -5.834 7.258 1.00 92.19 143 SER A O 1
ATOM 1155 N N . LYS A 1 144 ? -19.889 -4.549 6.700 1.00 91.12 144 LYS A N 1
ATOM 1156 C CA . LYS A 1 144 ? -20.635 -3.310 6.457 1.00 91.12 144 LYS A CA 1
ATOM 1157 C C . LYS A 1 144 ? -20.544 -2.935 4.971 1.00 91.12 144 LYS A C 1
ATOM 1159 O O . LYS A 1 144 ? -19.530 -3.215 4.330 1.00 91.12 144 LYS A O 1
ATOM 1164 N N . PRO A 1 145 ? -21.559 -2.261 4.400 1.00 89.94 145 PRO A N 1
ATOM 1165 C CA . PRO A 1 145 ? -21.442 -1.676 3.067 1.00 89.94 145 PRO A CA 1
ATOM 1166 C C . PRO A 1 145 ? -20.239 -0.730 2.986 1.00 89.94 145 PRO A C 1
ATOM 1168 O O . PRO A 1 145 ? -19.972 0.001 3.938 1.00 89.94 145 PRO A O 1
ATOM 1171 N N . LEU A 1 146 ? -19.561 -0.670 1.834 1.00 89.44 146 LEU A N 1
ATOM 1172 C CA . LEU A 1 146 ? -18.352 0.152 1.671 1.00 89.44 146 LEU A CA 1
ATOM 1173 C C . LEU A 1 146 ? -18.568 1.613 2.100 1.00 89.44 146 LEU A C 1
ATOM 1175 O O . LEU A 1 146 ? -17.733 2.181 2.797 1.00 89.44 146 LEU A O 1
ATOM 1179 N N . ARG A 1 147 ? -19.733 2.182 1.759 1.00 87.12 147 ARG A N 1
ATOM 1180 C CA . ARG A 1 147 ? -20.118 3.562 2.096 1.00 87.12 147 ARG A CA 1
ATOM 1181 C C . ARG A 1 147 ? -20.120 3.867 3.593 1.00 87.12 147 ARG A C 1
ATOM 1183 O O . ARG A 1 147 ? -19.858 5.005 3.957 1.00 87.12 147 ARG A O 1
ATOM 1190 N N . ALA A 1 148 ? -20.357 2.872 4.446 1.00 86.62 148 ALA A N 1
ATOM 1191 C CA . ALA A 1 148 ? -20.313 3.044 5.898 1.00 86.62 148 ALA A CA 1
ATOM 1192 C C . ALA A 1 148 ? -18.889 3.301 6.431 1.00 86.62 148 ALA A C 1
ATOM 1194 O O . ALA A 1 148 ? -18.728 3.605 7.604 1.00 86.62 148 ALA A O 1
ATOM 1195 N N . ASN A 1 149 ? -17.862 3.170 5.583 1.00 84.31 149 ASN A N 1
ATOM 1196 C CA . ASN A 1 149 ? -16.460 3.437 5.911 1.00 84.31 149 ASN A CA 1
ATOM 1197 C C . ASN A 1 149 ? -15.951 4.759 5.304 1.00 84.31 149 ASN A C 1
ATOM 1199 O O . ASN A 1 149 ? -14.758 5.036 5.362 1.00 84.31 149 ASN A O 1
ATOM 1203 N N . LEU A 1 150 ? -16.825 5.554 4.669 1.00 82.81 150 LEU A N 1
ATOM 1204 C CA . LEU A 1 150 ? -16.446 6.854 4.097 1.00 82.81 150 LEU A CA 1
ATOM 1205 C C . LEU A 1 150 ? -16.352 7.960 5.149 1.00 82.81 150 LEU A C 1
ATOM 1207 O O . LEU A 1 150 ? -15.766 9.007 4.875 1.00 82.81 150 LEU A O 1
ATOM 1211 N N . GLU A 1 151 ? -16.926 7.740 6.332 1.00 72.50 151 GLU A N 1
ATOM 1212 C CA . GLU A 1 151 ? -16.705 8.619 7.470 1.00 72.50 151 GLU A CA 1
ATOM 1213 C C . GLU A 1 151 ? -15.228 8.557 7.855 1.00 72.50 151 GLU A C 1
ATOM 1215 O O . GLU A 1 151 ? -14.650 7.483 8.048 1.00 72.50 151 GLU A O 1
ATOM 1220 N N . LEU A 1 152 ? -14.602 9.732 7.916 1.00 64.81 152 LEU A N 1
ATOM 1221 C CA . LEU A 1 152 ? -13.234 9.866 8.387 1.00 64.81 152 LEU A CA 1
ATOM 1222 C C . LEU A 1 152 ? -13.218 9.397 9.845 1.00 64.81 152 LEU A C 1
ATOM 1224 O O . LEU A 1 152 ? -13.750 10.071 10.724 1.00 64.81 152 LEU A O 1
ATOM 1228 N N . GLY A 1 153 ? -12.650 8.212 10.075 1.00 64.44 153 GLY A N 1
ATOM 1229 C CA . GLY A 1 153 ? -12.359 7.715 11.416 1.00 64.44 153 GLY A CA 1
ATOM 1230 C C . GLY A 1 153 ? -11.382 8.640 12.155 1.00 64.44 153 GLY A C 1
ATOM 1231 O O . GLY A 1 153 ? -10.978 9.674 11.614 1.00 64.44 153 GLY A O 1
ATOM 1232 N N . PRO A 1 154 ? -10.975 8.289 13.385 1.00 64.69 154 PRO A N 1
ATOM 1233 C CA . PRO A 1 154 ? -10.041 9.110 14.147 1.00 64.69 154 PRO A CA 1
ATOM 1234 C C . PRO A 1 154 ? -8.782 9.394 13.315 1.00 64.69 154 PRO A C 1
ATOM 1236 O O . PRO A 1 154 ? -8.110 8.477 12.836 1.00 64.69 154 PRO A O 1
ATOM 1239 N N . ALA A 1 155 ? -8.497 10.683 13.106 1.00 59.38 155 ALA A N 1
ATOM 1240 C CA . ALA A 1 155 ? -7.345 11.176 12.353 1.00 59.38 155 ALA A CA 1
ATOM 1241 C C . ALA A 1 155 ? -6.086 11.152 13.228 1.00 59.38 155 ALA A C 1
ATOM 1243 O O . ALA A 1 155 ? -5.383 12.150 13.381 1.00 59.38 155 ALA A O 1
ATOM 1244 N N . ASP A 1 156 ? -5.835 10.008 13.848 1.00 61.88 156 ASP A N 1
ATOM 1245 C CA . ASP A 1 156 ? -4.685 9.836 14.710 1.00 61.88 156 ASP A CA 1
ATOM 1246 C C . ASP A 1 156 ? -3.447 9.641 13.825 1.00 61.88 156 ASP A C 1
ATOM 1248 O O . ASP A 1 156 ? -3.378 8.737 12.984 1.00 61.88 156 ASP A O 1
ATOM 1252 N N . PHE A 1 157 ? -2.466 10.524 13.991 1.00 63.44 157 PHE A N 1
ATOM 1253 C CA . PHE A 1 157 ? -1.173 10.391 13.338 1.00 63.44 157 PHE A CA 1
ATOM 1254 C C . PHE A 1 157 ? -0.344 9.335 14.072 1.00 63.44 157 PHE A C 1
ATOM 1256 O O . PHE A 1 157 ? -0.073 9.471 15.265 1.00 63.44 157 PHE A O 1
ATOM 1263 N N . PHE A 1 158 ? 0.093 8.306 13.346 1.00 64.88 158 PHE A N 1
ATOM 1264 C CA . PHE A 1 158 ? 1.039 7.315 13.856 1.00 64.88 158 PHE A CA 1
ATOM 1265 C C . PHE A 1 158 ? 2.367 7.477 13.156 1.00 64.88 158 PHE A C 1
ATOM 1267 O O . PHE A 1 158 ? 2.431 7.726 11.949 1.00 64.88 158 PHE A O 1
ATOM 1274 N N . LEU A 1 159 ? 3.431 7.316 13.935 1.00 65.88 159 LEU A N 1
ATOM 1275 C CA . LEU A 1 159 ? 4.770 7.298 13.387 1.00 65.88 159 LEU A CA 1
ATOM 1276 C C . LEU A 1 159 ? 4.913 6.110 12.422 1.00 65.88 159 LEU A C 1
ATOM 1278 O O . LEU A 1 159 ? 4.287 5.063 12.624 1.00 65.88 159 LEU A O 1
ATOM 1282 N N . PRO A 1 160 ? 5.734 6.257 11.371 1.00 66.38 160 PRO A N 1
ATOM 1283 C CA . PRO A 1 160 ? 6.191 5.118 10.592 1.00 66.38 160 PRO A CA 1
ATOM 1284 C C . PRO A 1 160 ? 6.715 4.000 11.516 1.00 66.38 160 PRO A C 1
ATOM 1286 O O . PRO A 1 160 ? 7.300 4.313 12.557 1.00 66.38 160 PRO A O 1
ATOM 1289 N N . PRO A 1 161 ? 6.525 2.718 11.153 1.00 69.50 161 PRO A N 1
ATOM 1290 C CA . PRO A 1 161 ? 7.074 1.600 11.911 1.00 69.50 161 PRO A CA 1
ATOM 1291 C C . PRO A 1 161 ? 8.595 1.742 12.051 1.00 69.50 161 PRO A C 1
ATOM 1293 O O . PRO A 1 161 ? 9.255 2.306 11.173 1.00 69.50 161 PRO A O 1
ATOM 1296 N N . ASP A 1 162 ? 9.146 1.214 13.150 1.00 70.88 162 ASP A N 1
ATOM 1297 C CA . ASP A 1 162 ? 10.586 1.249 13.446 1.00 70.88 162 ASP A CA 1
ATOM 1298 C C . ASP A 1 162 ? 11.401 0.829 12.201 1.00 70.88 162 ASP A C 1
ATOM 1300 O O . ASP A 1 162 ? 11.082 -0.199 11.591 1.00 70.88 162 ASP A O 1
ATOM 1304 N N . PRO A 1 163 ? 12.464 1.567 11.818 1.00 67.69 163 PRO A N 1
ATOM 1305 C CA . PRO A 1 163 ? 13.342 1.214 10.701 1.00 67.69 163 PRO A CA 1
ATOM 1306 C C . PRO A 1 163 ? 13.802 -0.251 10.677 1.00 67.69 163 PRO A C 1
ATOM 1308 O O . PRO A 1 163 ? 13.964 -0.823 9.601 1.00 67.69 163 PRO A O 1
ATOM 1311 N N . LYS A 1 164 ? 13.986 -0.888 11.841 1.00 70.50 164 LYS A N 1
ATOM 1312 C CA . LYS A 1 164 ? 14.333 -2.314 11.951 1.00 70.50 164 LYS A CA 1
ATOM 1313 C C . LYS A 1 164 ? 13.211 -3.223 11.458 1.00 70.50 164 LYS A C 1
ATOM 1315 O O . LYS A 1 164 ? 13.480 -4.211 10.781 1.00 70.50 164 LYS A O 1
ATOM 1320 N N . VAL A 1 165 ? 11.964 -2.886 11.782 1.00 69.44 165 VAL A N 1
ATOM 1321 C CA . VAL A 1 165 ? 10.773 -3.601 11.304 1.00 69.44 165 VAL A CA 1
ATOM 1322 C C . VAL A 1 165 ? 10.569 -3.305 9.819 1.00 69.44 165 VAL A C 1
ATOM 1324 O O . VAL A 1 165 ? 10.404 -4.230 9.021 1.00 69.44 165 VAL A O 1
ATOM 1327 N N . ALA A 1 166 ? 10.684 -2.033 9.431 1.00 70.06 166 ALA A N 1
ATOM 1328 C CA . ALA A 1 166 ? 10.551 -1.585 8.051 1.00 70.06 166 ALA A CA 1
ATOM 1329 C C . ALA A 1 166 ? 11.608 -2.203 7.119 1.00 70.06 166 ALA A C 1
ATOM 1331 O O . ALA A 1 166 ? 11.297 -2.474 5.967 1.00 70.06 166 ALA A O 1
ATOM 1332 N N . ALA A 1 167 ? 12.818 -2.527 7.592 1.00 69.00 167 ALA A N 1
ATOM 1333 C CA . ALA A 1 167 ? 13.859 -3.177 6.782 1.00 69.00 167 ALA A CA 1
ATOM 1334 C C . ALA A 1 167 ? 13.427 -4.527 6.166 1.00 69.00 167 ALA A C 1
ATOM 1336 O O . ALA A 1 167 ? 14.021 -4.991 5.187 1.00 69.00 167 ALA A O 1
ATOM 1337 N N . SER A 1 168 ? 12.396 -5.159 6.737 1.00 68.88 168 SER A N 1
ATOM 1338 C CA . SER A 1 168 ? 11.791 -6.390 6.220 1.00 68.88 168 SER A CA 1
ATOM 1339 C C . SER A 1 168 ? 10.721 -6.159 5.146 1.00 68.88 168 SER A C 1
ATOM 1341 O O . SER A 1 168 ? 10.271 -7.126 4.524 1.00 68.88 168 SER A O 1
ATOM 1343 N N . TYR A 1 169 ? 10.301 -4.910 4.928 1.00 73.94 169 TYR A N 1
ATOM 1344 C CA . TYR A 1 169 ? 9.237 -4.566 3.991 1.00 73.94 169 TYR A CA 1
ATOM 1345 C C . TYR A 1 169 ? 9.743 -4.584 2.553 1.00 73.94 169 TYR A C 1
ATOM 1347 O O . TYR A 1 169 ? 10.944 -4.557 2.277 1.00 73.94 169 TYR A O 1
ATOM 1355 N N . PHE A 1 170 ? 8.793 -4.653 1.622 1.00 70.62 170 PHE A N 1
ATOM 1356 C CA . PHE A 1 170 ? 9.105 -4.539 0.207 1.00 70.62 170 PHE A CA 1
ATOM 1357 C C . PHE A 1 170 ? 9.663 -3.157 -0.114 1.00 70.62 170 PHE A C 1
ATOM 1359 O O . PHE A 1 170 ? 9.218 -2.160 0.453 1.00 70.62 170 PHE A O 1
ATOM 1366 N N . ASP A 1 171 ? 10.560 -3.077 -1.090 1.00 71.44 171 ASP A N 1
ATOM 1367 C CA . ASP A 1 171 ? 11.210 -1.811 -1.405 1.00 71.44 171 ASP A CA 1
ATOM 1368 C C . ASP A 1 171 ? 10.199 -0.734 -1.860 1.00 71.44 171 ASP A C 1
ATOM 1370 O O . ASP A 1 171 ? 10.287 0.407 -1.417 1.00 71.44 171 ASP A O 1
ATOM 1374 N N . LEU A 1 172 ? 9.149 -1.084 -2.623 1.00 69.31 172 LEU A N 1
ATOM 1375 C CA . LEU A 1 172 ? 8.100 -0.108 -2.986 1.00 69.31 172 LEU A CA 1
ATOM 1376 C C . LEU A 1 172 ? 7.339 0.446 -1.774 1.00 69.31 172 LEU A C 1
ATOM 1378 O O . LEU A 1 172 ? 6.848 1.570 -1.814 1.00 69.31 172 LEU A O 1
ATOM 1382 N N . VAL A 1 173 ? 7.237 -0.328 -0.695 1.00 71.69 173 VAL A N 1
ATOM 1383 C CA . VAL A 1 173 ? 6.593 0.121 0.544 1.00 71.69 173 VAL A CA 1
ATOM 1384 C C . VAL A 1 173 ? 7.485 1.109 1.283 1.00 71.69 173 VAL A C 1
ATOM 1386 O O . VAL A 1 173 ? 6.985 2.085 1.836 1.00 71.69 173 VAL A O 1
ATOM 1389 N N . LEU A 1 174 ? 8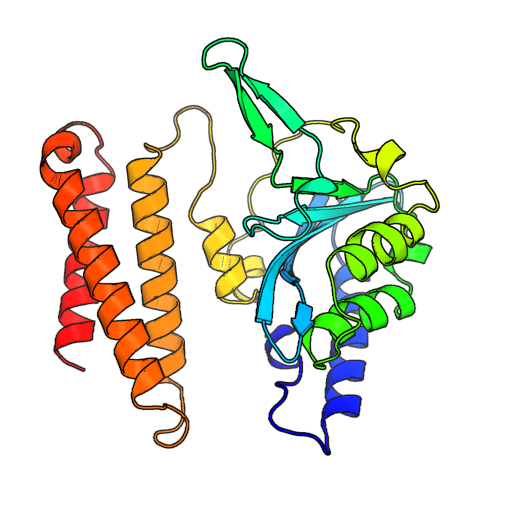.804 0.901 1.244 1.00 71.81 174 LEU A N 1
ATOM 1390 C CA . LEU A 1 174 ? 9.773 1.810 1.856 1.00 71.81 174 LEU A CA 1
ATOM 1391 C C . LEU A 1 174 ? 9.704 3.221 1.265 1.00 71.81 174 LEU A C 1
ATOM 1393 O O . LEU A 1 174 ? 9.936 4.191 1.984 1.00 71.81 174 LEU A O 1
ATOM 1397 N N . ILE A 1 175 ? 9.313 3.354 -0.008 1.00 71.62 175 ILE A N 1
ATOM 1398 C CA . ILE A 1 175 ? 9.065 4.662 -0.633 1.00 71.62 175 ILE A CA 1
ATOM 1399 C C . ILE A 1 175 ? 7.992 5.436 0.148 1.00 71.62 175 ILE A C 1
ATOM 1401 O O . ILE A 1 175 ? 8.142 6.639 0.357 1.00 71.62 175 ILE A O 1
ATOM 1405 N N . GLY A 1 176 ? 6.965 4.757 0.664 1.00 70.19 176 GLY A N 1
ATOM 1406 C CA . GLY A 1 176 ? 5.927 5.367 1.499 1.00 70.19 176 GLY A CA 1
ATOM 1407 C C . GLY A 1 176 ? 6.445 5.972 2.811 1.00 70.19 176 GLY A C 1
ATOM 1408 O O . GLY A 1 176 ? 5.817 6.882 3.342 1.00 70.19 176 GLY A O 1
ATOM 1409 N N . PHE A 1 177 ? 7.608 5.536 3.310 1.00 71.00 177 PHE A N 1
ATOM 1410 C CA . PHE A 1 177 ? 8.241 6.094 4.515 1.00 71.00 177 PHE A CA 1
ATOM 1411 C C . PHE A 1 177 ? 9.161 7.278 4.251 1.00 71.00 177 PHE A C 1
ATOM 1413 O O . PHE A 1 177 ? 9.572 7.952 5.194 1.00 71.00 177 PHE A O 1
ATOM 1420 N N . SER A 1 178 ? 9.479 7.561 2.987 1.00 67.38 178 SER A N 1
ATOM 1421 C CA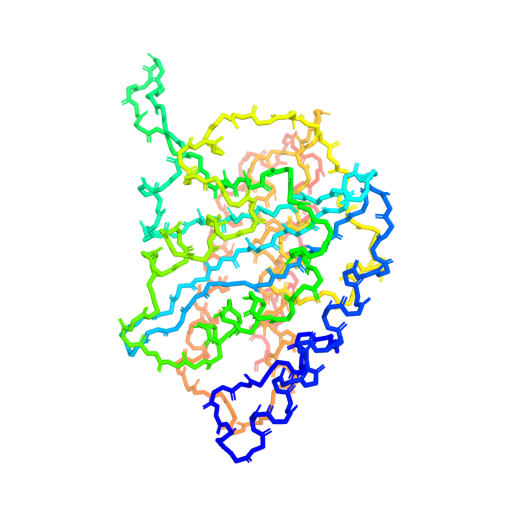 . SER A 1 178 ? 10.367 8.676 2.638 1.00 67.38 178 SER A CA 1
ATOM 1422 C C . SER A 1 178 ? 9.751 10.054 2.913 1.00 67.38 178 SER A C 1
ATOM 1424 O O . SER A 1 178 ? 10.461 11.058 2.909 1.00 67.38 178 SER A O 1
ATOM 1426 N N . THR A 1 179 ? 8.448 10.109 3.212 1.00 64.25 179 THR A N 1
ATOM 1427 C CA . THR A 1 179 ? 7.732 11.336 3.560 1.00 64.25 179 THR A CA 1
ATOM 1428 C C . THR A 1 179 ? 6.977 11.142 4.867 1.00 64.25 179 THR A C 1
ATOM 1430 O O . THR A 1 179 ? 5.969 10.441 4.909 1.00 64.25 179 THR A O 1
ATOM 1433 N N . THR A 1 180 ? 7.441 11.777 5.941 1.00 60.16 180 THR A N 1
ATOM 1434 C CA . THR A 1 180 ? 6.677 11.844 7.193 1.00 60.16 180 THR A CA 1
ATOM 1435 C C . THR A 1 180 ? 6.107 13.256 7.332 1.00 60.16 180 THR A C 1
ATOM 1437 O O . THR A 1 180 ? 6.878 14.187 7.569 1.00 60.16 180 THR A O 1
ATOM 1440 N N . PRO A 1 181 ? 4.787 13.461 7.171 1.00 57.22 181 PRO A N 1
ATOM 1441 C CA . PRO A 1 181 ? 4.186 14.770 7.386 1.00 57.22 181 PRO A CA 1
ATOM 1442 C C . PRO A 1 181 ? 4.141 15.057 8.894 1.00 57.22 181 PRO A C 1
ATOM 1444 O O . PRO A 1 181 ? 3.262 14.582 9.603 1.00 57.22 181 PRO A O 1
ATOM 1447 N N . GLN A 1 182 ? 5.118 15.806 9.397 1.00 55.38 182 GLN A N 1
ATOM 1448 C CA . GLN A 1 182 ? 5.137 16.360 10.755 1.00 55.38 182 GLN A CA 1
ATOM 1449 C C . GLN A 1 182 ? 4.791 17.858 10.730 1.00 55.38 182 GLN A C 1
ATOM 1451 O O . GLN A 1 182 ? 4.941 18.534 9.713 1.00 55.38 182 GLN A O 1
ATOM 1456 N N . VAL A 1 183 ? 4.326 18.411 11.851 1.00 49.59 183 VAL A N 1
ATOM 1457 C CA . VAL A 1 183 ? 4.154 19.866 11.990 1.00 49.59 183 VAL A CA 1
ATOM 1458 C C . VAL A 1 183 ? 5.548 20.509 11.969 1.00 49.59 183 VAL A C 1
ATOM 1460 O O . VAL A 1 183 ? 6.377 20.186 12.813 1.00 49.59 183 VAL A O 1
ATOM 1463 N N . GLY A 1 184 ? 5.822 21.364 10.976 1.00 59.31 184 GLY A N 1
ATOM 1464 C CA . GLY A 1 184 ? 7.177 21.854 10.665 1.00 59.31 184 GLY A CA 1
ATOM 1465 C C . GLY A 1 184 ? 7.951 20.993 9.656 1.00 59.31 184 GLY A C 1
ATOM 1466 O O . GLY A 1 184 ? 9.158 21.166 9.510 1.00 59.31 184 GLY A O 1
ATOM 1467 N N . ALA A 1 185 ? 7.281 20.055 8.977 1.00 59.03 185 ALA A N 1
ATOM 1468 C CA . ALA A 1 185 ? 7.910 19.189 7.989 1.00 59.03 185 ALA A CA 1
ATOM 1469 C C . ALA A 1 185 ? 8.465 19.941 6.778 1.00 59.03 185 ALA A C 1
ATOM 1471 O O . ALA A 1 185 ? 8.015 21.025 6.405 1.00 59.03 185 ALA A O 1
ATOM 1472 N N . GLN A 1 186 ? 9.441 19.275 6.164 1.00 63.50 186 GLN A N 1
ATOM 1473 C CA . GLN A 1 186 ? 10.125 19.667 4.941 1.00 63.50 186 GLN A CA 1
ATOM 1474 C C . GLN A 1 186 ? 9.147 20.065 3.833 1.00 63.50 186 GLN A C 1
ATOM 1476 O O . GLN A 1 186 ? 8.030 19.545 3.747 1.00 63.50 186 GLN A O 1
ATOM 1481 N N . SER A 1 187 ? 9.594 20.958 2.947 1.00 70.50 187 SER A N 1
ATOM 1482 C CA . SER A 1 187 ? 8.799 21.372 1.793 1.00 70.50 187 SER A CA 1
ATOM 1483 C C . SER A 1 187 ? 8.291 20.159 0.994 1.00 70.50 187 SER A C 1
ATOM 1485 O O . SER A 1 187 ? 8.947 19.115 0.891 1.00 70.50 187 SER A O 1
ATOM 1487 N N . SER A 1 188 ? 7.103 20.285 0.393 1.00 72.69 188 SER A N 1
ATOM 1488 C CA . SER A 1 188 ? 6.536 19.236 -0.472 1.00 72.69 188 SER A CA 1
ATOM 1489 C C . SER A 1 188 ? 7.474 18.877 -1.630 1.00 72.69 188 SER A C 1
ATOM 1491 O O . SER A 1 188 ? 7.515 17.731 -2.073 1.00 72.69 188 SER A O 1
ATOM 1493 N N . GLN A 1 189 ? 8.273 19.848 -2.074 1.00 75.56 189 GLN A N 1
ATOM 1494 C CA . GLN A 1 189 ? 9.324 19.693 -3.071 1.00 75.56 189 GLN A CA 1
ATOM 1495 C C . GLN A 1 189 ? 10.475 18.801 -2.587 1.00 75.56 189 GLN A C 1
ATOM 1497 O O . GLN A 1 189 ? 10.859 17.879 -3.306 1.00 75.56 189 GLN A O 1
ATOM 1502 N N . LEU A 1 190 ? 10.990 19.018 -1.371 1.00 74.75 190 LEU A N 1
ATOM 1503 C CA . LEU A 1 190 ? 12.020 18.161 -0.772 1.00 74.75 190 LEU A CA 1
ATOM 1504 C C . LEU A 1 190 ? 11.502 16.736 -0.540 1.00 74.75 190 LEU A C 1
ATOM 1506 O O . LEU A 1 190 ? 12.174 15.759 -0.867 1.00 74.75 190 LEU A O 1
ATOM 1510 N N . SER A 1 191 ? 10.267 16.618 -0.054 1.00 75.38 191 SER A N 1
ATOM 1511 C CA . SER A 1 191 ? 9.588 15.329 0.116 1.00 75.38 191 SER A CA 1
ATOM 1512 C C . SER A 1 191 ? 9.492 14.569 -1.212 1.00 75.38 191 SER A C 1
ATOM 1514 O O . SER A 1 191 ? 9.849 13.396 -1.284 1.00 75.38 191 SER A O 1
ATOM 1516 N N . MET A 1 192 ? 9.096 15.252 -2.292 1.00 78.94 192 MET A N 1
ATOM 1517 C CA . MET A 1 192 ? 9.044 14.670 -3.635 1.00 78.94 192 MET A CA 1
ATOM 1518 C C . MET A 1 192 ? 10.433 14.254 -4.141 1.00 78.94 192 MET A C 1
ATOM 1520 O O . MET A 1 192 ? 10.582 13.166 -4.694 1.00 78.94 192 MET A O 1
ATOM 1524 N N . LEU A 1 193 ? 11.463 15.078 -3.921 1.00 80.12 193 LEU A N 1
ATOM 1525 C CA . LEU A 1 193 ? 12.837 14.754 -4.315 1.00 80.12 193 LEU A CA 1
ATOM 1526 C C . LEU A 1 193 ? 13.320 13.470 -3.628 1.00 80.12 193 LEU A C 1
ATOM 1528 O O . LEU A 1 193 ? 13.880 12.594 -4.285 1.00 80.12 193 LEU A O 1
ATOM 1532 N N . ASN A 1 194 ? 13.058 13.339 -2.327 1.00 78.88 194 ASN A N 1
ATOM 1533 C CA . ASN A 1 194 ? 13.434 12.166 -1.540 1.00 78.88 194 ASN A CA 1
ATOM 1534 C C . ASN A 1 194 ? 12.692 10.901 -1.991 1.00 78.88 194 ASN A C 1
ATOM 1536 O O . ASN A 1 194 ? 13.318 9.848 -2.106 1.00 78.88 194 ASN A O 1
ATOM 1540 N N . VAL A 1 195 ? 11.403 11.010 -2.329 1.00 81.88 195 VAL A N 1
ATOM 1541 C CA . VAL A 1 195 ? 10.615 9.915 -2.926 1.00 81.88 195 VAL A CA 1
ATOM 1542 C C . VAL A 1 195 ? 11.227 9.467 -4.252 1.00 81.88 195 VAL A C 1
ATOM 1544 O O . VAL A 1 195 ? 11.492 8.280 -4.444 1.00 81.88 195 VAL A O 1
ATOM 1547 N N . MET A 1 196 ? 11.474 10.407 -5.170 1.00 81.62 196 MET A N 1
ATOM 1548 C CA . MET A 1 196 ? 12.015 10.100 -6.498 1.00 81.62 196 MET A CA 1
ATOM 1549 C C . MET A 1 196 ? 13.421 9.497 -6.410 1.00 81.62 196 MET A C 1
ATOM 1551 O O . MET A 1 196 ? 13.734 8.546 -7.128 1.00 81.62 196 MET A O 1
ATOM 1555 N N . LYS A 1 197 ? 14.252 10.016 -5.500 1.00 82.38 197 LYS A N 1
ATOM 1556 C CA . LYS A 1 197 ? 15.577 9.477 -5.195 1.00 82.38 197 LYS A CA 1
ATOM 1557 C C . LYS A 1 197 ? 15.482 8.044 -4.674 1.00 82.38 197 LYS A C 1
ATOM 1559 O O . LYS A 1 197 ? 16.116 7.161 -5.242 1.00 82.38 197 LYS A O 1
ATOM 1564 N N . ALA A 1 198 ? 14.672 7.804 -3.641 1.00 82.06 198 ALA A N 1
ATOM 1565 C CA . ALA A 1 198 ? 14.495 6.478 -3.054 1.00 82.06 198 ALA A CA 1
ATOM 1566 C C . ALA A 1 198 ? 13.997 5.463 -4.094 1.00 82.06 198 ALA A C 1
ATOM 1568 O O . ALA A 1 198 ? 14.526 4.358 -4.175 1.00 82.06 198 ALA A O 1
ATOM 1569 N N . ALA A 1 199 ? 13.044 5.853 -4.947 1.00 81.19 199 ALA A N 1
ATOM 1570 C CA . ALA A 1 199 ? 12.565 5.014 -6.042 1.00 81.19 199 ALA A CA 1
ATOM 1571 C C . ALA A 1 199 ? 13.688 4.635 -7.026 1.00 81.19 199 ALA A C 1
ATOM 1573 O O . ALA A 1 199 ? 13.801 3.471 -7.411 1.00 81.19 199 ALA A O 1
ATOM 1574 N N . CYS A 1 200 ? 14.548 5.590 -7.397 1.00 79.56 200 CYS A N 1
ATOM 1575 C CA . CYS A 1 200 ? 15.689 5.328 -8.277 1.00 79.56 200 CYS A CA 1
ATOM 1576 C C . CYS A 1 200 ? 16.751 4.439 -7.609 1.00 79.56 200 CYS A C 1
ATOM 1578 O O . CYS A 1 200 ? 17.274 3.536 -8.258 1.00 79.56 200 CYS A O 1
ATOM 1580 N N . GLU A 1 201 ? 17.050 4.652 -6.323 1.00 79.44 201 GLU A N 1
ATOM 1581 C CA . GLU A 1 201 ? 17.975 3.799 -5.558 1.00 79.44 201 GLU A CA 1
ATOM 1582 C C . GLU A 1 201 ? 17.481 2.354 -5.478 1.00 79.44 201 GLU A C 1
ATOM 1584 O O . GLU A 1 201 ? 18.259 1.419 -5.665 1.00 79.44 201 GLU A O 1
ATOM 1589 N N . ILE A 1 202 ? 16.188 2.171 -5.206 1.00 77.94 202 ILE A N 1
ATOM 1590 C CA . ILE A 1 202 ? 15.549 0.857 -5.162 1.00 77.94 202 ILE A CA 1
ATOM 1591 C C . ILE A 1 202 ? 15.672 0.178 -6.518 1.00 77.94 202 ILE A C 1
ATOM 1593 O O . ILE A 1 202 ? 16.192 -0.932 -6.587 1.00 77.94 202 ILE A O 1
ATOM 1597 N N . ALA A 1 203 ? 15.266 0.864 -7.590 1.00 76.00 203 ALA A N 1
ATOM 1598 C CA . ALA A 1 203 ? 15.344 0.322 -8.938 1.00 76.00 203 ALA A CA 1
ATOM 1599 C C . ALA A 1 203 ? 16.777 -0.117 -9.275 1.00 76.00 203 ALA A C 1
ATOM 1601 O O . ALA A 1 203 ? 16.984 -1.254 -9.695 1.00 76.00 203 ALA A O 1
ATOM 1602 N N . TYR A 1 204 ? 17.772 0.734 -8.991 1.00 74.88 204 TYR A N 1
ATOM 1603 C CA . TYR A 1 204 ? 19.188 0.417 -9.187 1.00 74.88 204 TYR A CA 1
ATOM 1604 C C . TYR A 1 204 ? 19.626 -0.836 -8.422 1.00 74.88 204 TYR A C 1
ATOM 1606 O O . TYR A 1 204 ? 20.239 -1.732 -8.998 1.00 74.88 204 TYR A O 1
ATOM 1614 N N . ARG A 1 205 ? 19.296 -0.928 -7.127 1.00 77.19 205 ARG A N 1
ATOM 1615 C CA . ARG A 1 205 ? 19.640 -2.098 -6.304 1.00 77.19 205 ARG A CA 1
ATOM 1616 C C . ARG A 1 205 ? 18.991 -3.373 -6.829 1.00 77.19 205 ARG A C 1
ATOM 1618 O O . ARG A 1 205 ? 19.638 -4.416 -6.821 1.00 77.19 205 ARG A O 1
ATOM 1625 N N . THR A 1 206 ? 17.738 -3.309 -7.275 1.00 71.56 206 THR A N 1
ATOM 1626 C CA . THR A 1 206 ? 17.047 -4.468 -7.852 1.00 71.56 206 THR A CA 1
ATOM 1627 C C . THR A 1 206 ? 17.758 -4.955 -9.115 1.00 71.56 206 THR A C 1
ATOM 1629 O O . THR A 1 206 ? 17.975 -6.153 -9.256 1.00 71.56 206 THR A O 1
ATOM 1632 N N . ILE A 1 207 ? 18.198 -4.042 -9.984 1.00 70.56 207 ILE A N 1
ATOM 1633 C CA . ILE A 1 207 ? 18.927 -4.368 -11.221 1.00 70.56 207 ILE A CA 1
ATOM 1634 C C . ILE A 1 207 ? 20.316 -4.922 -10.949 1.00 70.56 207 ILE A C 1
ATOM 1636 O O . ILE A 1 207 ? 20.705 -5.910 -11.558 1.00 70.56 207 ILE A O 1
ATOM 1640 N N . ALA A 1 208 ? 21.067 -4.297 -10.041 1.00 72.12 208 ALA A N 1
ATOM 1641 C CA . ALA A 1 208 ? 22.423 -4.728 -9.713 1.00 72.12 208 ALA A CA 1
ATOM 1642 C C . ALA A 1 208 ? 22.459 -6.182 -9.212 1.00 72.12 208 ALA A C 1
ATOM 1644 O O . ALA A 1 208 ? 23.460 -6.873 -9.378 1.00 72.12 208 ALA A O 1
ATOM 1645 N N . ASN A 1 209 ? 21.352 -6.643 -8.623 1.00 71.94 209 ASN A N 1
ATOM 1646 C CA . ASN A 1 209 ? 21.174 -8.009 -8.147 1.00 71.94 209 ASN A CA 1
ATOM 1647 C C . ASN A 1 209 ? 20.439 -8.922 -9.150 1.00 71.94 209 ASN A C 1
ATOM 1649 O O . ASN A 1 209 ? 20.272 -10.109 -8.870 1.00 71.94 209 ASN A O 1
ATOM 1653 N N . ALA A 1 210 ? 19.971 -8.399 -10.287 1.00 66.25 210 ALA A N 1
ATOM 1654 C CA . ALA A 1 210 ? 19.222 -9.159 -11.281 1.00 66.25 210 ALA A CA 1
ATOM 1655 C C . ALA A 1 210 ? 20.165 -9.964 -12.205 1.00 66.25 210 ALA A C 1
ATOM 1657 O O . ALA A 1 210 ? 21.245 -9.482 -12.560 1.00 66.25 210 ALA A O 1
ATOM 1658 N N . PRO A 1 211 ? 19.785 -11.185 -12.629 1.00 71.62 211 PRO A N 1
ATOM 1659 C CA . PRO A 1 211 ? 20.558 -11.957 -13.598 1.00 71.62 211 PRO A CA 1
ATOM 1660 C C . PRO A 1 211 ? 20.770 -11.193 -14.921 1.00 71.62 211 PRO A C 1
ATOM 1662 O O . PRO A 1 211 ? 19.841 -10.549 -15.406 1.00 71.62 211 PRO A O 1
ATOM 1665 N N . PRO A 1 212 ? 21.928 -11.327 -15.597 1.00 62.19 212 PRO A N 1
ATOM 1666 C CA . PRO A 1 212 ? 22.201 -10.619 -16.856 1.00 62.19 212 PRO A CA 1
ATOM 1667 C C . PRO A 1 212 ? 21.183 -10.880 -17.980 1.00 62.19 212 PRO A C 1
ATOM 1669 O O . PRO A 1 212 ? 21.068 -10.086 -18.907 1.00 62.19 212 PRO A O 1
ATOM 1672 N N . SER A 1 213 ? 20.450 -11.995 -17.914 1.00 64.81 213 SER A N 1
ATOM 1673 C CA . SER A 1 213 ? 19.432 -12.400 -18.887 1.00 64.81 213 SER A CA 1
ATOM 1674 C C . SER A 1 213 ? 18.012 -11.922 -18.564 1.00 64.81 213 SER A C 1
ATOM 1676 O O . SER A 1 213 ? 17.107 -12.195 -19.349 1.00 64.81 213 SER A O 1
ATOM 1678 N N . SER A 1 214 ? 17.784 -11.266 -17.420 1.00 65.62 214 SER A N 1
ATOM 1679 C CA . SER A 1 214 ? 16.438 -10.892 -16.963 1.00 65.62 214 SER A CA 1
ATOM 1680 C C . SER A 1 214 ? 16.043 -9.446 -17.259 1.00 65.62 214 SER A C 1
ATOM 1682 O O . SER A 1 214 ? 14.941 -9.058 -16.890 1.00 65.62 214 SER A O 1
ATOM 1684 N N . MET A 1 215 ? 16.924 -8.646 -17.869 1.00 64.94 215 MET A N 1
ATOM 1685 C CA . MET A 1 215 ? 16.614 -7.271 -18.267 1.00 64.94 215 MET A CA 1
ATOM 1686 C C . MET A 1 215 ? 16.380 -7.165 -19.771 1.00 64.94 215 MET A C 1
ATOM 1688 O O . MET A 1 215 ? 17.261 -7.487 -20.570 1.00 64.94 215 MET A O 1
ATOM 1692 N N . ASP A 1 216 ? 15.210 -6.657 -20.145 1.00 70.75 216 ASP A N 1
ATOM 1693 C CA . ASP A 1 216 ? 14.905 -6.241 -21.510 1.00 70.75 216 ASP A CA 1
ATOM 1694 C C . ASP A 1 216 ? 15.573 -4.871 -21.791 1.00 70.75 216 ASP A C 1
ATOM 1696 O O . ASP A 1 216 ? 15.678 -4.020 -20.895 1.00 70.75 216 ASP A O 1
ATOM 1700 N N . PRO A 1 217 ? 16.032 -4.598 -23.025 1.00 69.19 217 PRO A N 1
ATOM 1701 C CA . PRO A 1 217 ? 16.316 -3.240 -23.494 1.00 69.19 217 PRO A CA 1
ATOM 1702 C C . PRO A 1 217 ? 15.293 -2.169 -23.061 1.00 69.19 217 PRO A C 1
ATOM 1704 O O . PRO A 1 217 ? 15.682 -1.036 -22.754 1.00 69.19 217 PRO A O 1
ATOM 1707 N N . GLU A 1 218 ? 14.004 -2.511 -22.994 1.00 69.12 218 GLU A N 1
ATOM 1708 C CA . GLU A 1 218 ? 12.949 -1.615 -22.510 1.00 69.12 218 GLU A CA 1
ATOM 1709 C C . GLU A 1 218 ? 13.078 -1.275 -21.019 1.00 69.12 218 GLU A C 1
ATOM 1711 O O . GLU A 1 218 ? 12.892 -0.112 -20.650 1.00 69.12 218 GLU A O 1
ATOM 1716 N N . ASP A 1 219 ? 13.488 -2.219 -20.169 1.00 68.25 219 ASP A N 1
ATOM 1717 C CA . ASP A 1 219 ? 13.719 -1.963 -18.742 1.00 68.25 219 ASP A CA 1
ATOM 1718 C C . ASP A 1 219 ? 14.833 -0.924 -18.571 1.00 68.25 219 ASP A C 1
ATOM 1720 O O . ASP A 1 219 ? 14.676 0.085 -17.876 1.00 68.25 219 ASP A O 1
ATOM 1724 N N . THR A 1 220 ? 15.927 -1.094 -19.320 1.00 69.19 220 THR A N 1
ATOM 1725 C CA . THR A 1 220 ? 17.056 -0.148 -19.349 1.00 69.19 220 THR A CA 1
ATOM 1726 C C . THR A 1 220 ? 16.613 1.245 -19.814 1.00 69.19 220 THR A C 1
ATOM 1728 O O . THR A 1 220 ? 17.053 2.268 -19.274 1.00 69.19 220 THR A O 1
ATOM 1731 N N . ARG A 1 221 ? 15.705 1.319 -20.796 1.00 70.56 221 ARG A N 1
ATOM 1732 C CA . ARG A 1 221 ? 15.134 2.583 -21.283 1.00 70.56 221 ARG A CA 1
ATOM 1733 C C . ARG A 1 221 ? 14.281 3.272 -20.216 1.00 70.56 221 ARG A C 1
ATOM 1735 O O . ARG A 1 221 ? 14.438 4.479 -20.010 1.00 70.56 221 ARG A O 1
ATOM 1742 N N . VAL A 1 222 ? 13.412 2.532 -19.525 1.00 75.56 222 VAL A N 1
ATOM 1743 C CA . VAL A 1 222 ? 12.561 3.045 -18.433 1.00 75.56 222 VAL A CA 1
ATOM 1744 C C . VAL A 1 222 ? 13.407 3.612 -17.293 1.00 75.56 222 VAL A C 1
ATOM 1746 O O . VAL A 1 222 ? 13.085 4.668 -16.741 1.00 75.56 222 VAL A O 1
ATOM 1749 N N . LEU A 1 223 ? 14.531 2.973 -16.984 1.00 72.56 223 LEU A N 1
ATOM 1750 C CA . LEU A 1 223 ? 15.449 3.425 -15.940 1.00 72.56 223 LEU A CA 1
ATOM 1751 C C . LEU A 1 223 ? 16.176 4.710 -16.317 1.00 72.56 223 LEU A C 1
ATOM 1753 O O . LEU A 1 223 ? 16.207 5.652 -15.527 1.00 72.56 223 LEU A O 1
ATOM 1757 N N . ARG A 1 224 ? 16.687 4.797 -17.549 1.00 73.25 224 ARG A N 1
ATOM 1758 C CA . ARG A 1 224 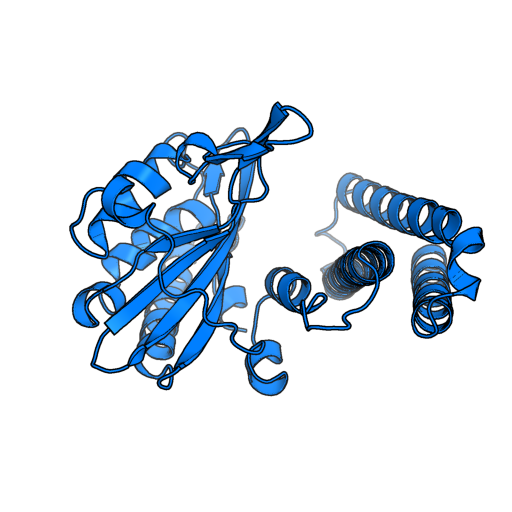? 17.304 6.031 -18.063 1.00 73.25 224 ARG A CA 1
ATOM 1759 C C . ARG A 1 224 ? 16.311 7.191 -18.082 1.00 73.25 224 ARG A C 1
ATOM 1761 O O . ARG A 1 224 ? 16.669 8.313 -17.728 1.00 73.25 224 ARG A O 1
ATOM 1768 N N . LEU A 1 225 ? 15.057 6.930 -18.457 1.00 77.44 225 LEU A N 1
ATOM 1769 C CA . LEU A 1 225 ? 13.983 7.924 -18.396 1.00 77.44 225 LEU A CA 1
ATOM 1770 C C . LEU A 1 225 ? 13.683 8.351 -16.955 1.00 77.44 225 LEU A C 1
ATOM 1772 O O . LEU A 1 225 ? 13.555 9.546 -16.697 1.00 77.44 225 LEU A O 1
ATOM 1776 N N . SER A 1 226 ? 13.632 7.405 -16.016 1.00 78.50 226 SER A N 1
ATOM 1777 C CA . SER A 1 226 ? 13.437 7.685 -14.587 1.00 78.50 226 SER A CA 1
ATOM 1778 C C . SER A 1 226 ? 14.563 8.551 -14.016 1.00 78.50 226 SER A C 1
ATOM 1780 O O . SER A 1 226 ? 14.287 9.584 -13.406 1.00 78.50 226 SER A O 1
ATOM 1782 N N . GLY A 1 227 ? 15.825 8.209 -14.300 1.00 77.19 227 GLY A N 1
ATOM 1783 C CA . GLY A 1 227 ? 16.990 9.004 -13.903 1.00 77.19 227 GLY A CA 1
ATOM 1784 C C . GLY A 1 227 ? 16.985 10.406 -14.518 1.00 77.19 227 GLY A C 1
ATOM 1785 O O . GLY A 1 227 ? 17.227 11.395 -13.826 1.00 77.19 227 GLY A O 1
ATOM 1786 N N . ARG A 1 228 ? 16.612 10.533 -15.798 1.00 79.12 228 ARG A N 1
ATOM 1787 C CA . ARG A 1 228 ? 16.460 11.839 -16.459 1.00 79.12 228 ARG A CA 1
ATOM 1788 C C . ARG A 1 228 ? 15.350 12.680 -15.827 1.00 79.12 228 ARG A C 1
ATOM 1790 O O . ARG A 1 228 ? 15.534 13.878 -15.643 1.00 79.12 228 ARG A O 1
ATOM 1797 N N . ASN A 1 229 ? 14.217 12.074 -15.480 1.00 81.81 229 ASN A N 1
ATOM 1798 C CA . ASN A 1 229 ? 13.120 12.768 -14.807 1.00 81.81 229 ASN A CA 1
ATOM 1799 C C . ASN A 1 229 ? 13.525 13.248 -13.409 1.00 81.81 229 ASN A C 1
ATOM 1801 O O . ASN A 1 229 ? 13.227 14.389 -13.060 1.00 81.81 229 ASN A O 1
ATOM 1805 N N . LEU A 1 230 ? 14.247 12.420 -12.645 1.00 83.31 230 LEU A N 1
ATOM 1806 C CA . LEU A 1 230 ? 14.833 12.815 -11.363 1.00 83.31 230 LEU A CA 1
ATOM 1807 C C . LEU A 1 230 ? 15.798 13.993 -11.532 1.00 83.31 230 LEU A C 1
ATOM 1809 O O . LEU A 1 230 ? 15.689 14.972 -10.801 1.00 83.31 230 LEU A O 1
ATOM 1813 N N . SER A 1 231 ? 16.692 13.931 -12.521 1.00 80.69 231 SER A N 1
ATOM 1814 C CA . SER A 1 231 ? 17.633 15.015 -12.819 1.00 80.69 231 SER A CA 1
ATOM 1815 C C . SER A 1 231 ? 16.911 16.316 -13.186 1.00 80.69 231 SER A C 1
ATOM 1817 O O . SER A 1 231 ? 17.176 17.350 -12.582 1.00 80.69 231 SER A O 1
ATOM 1819 N N . ASN A 1 232 ? 15.930 16.260 -14.095 1.00 83.31 232 ASN A N 1
ATOM 1820 C CA . ASN A 1 232 ? 15.128 17.422 -14.488 1.00 83.31 232 ASN A CA 1
ATOM 1821 C C . ASN A 1 232 ? 14.393 18.043 -13.291 1.00 83.31 232 ASN A C 1
ATOM 1823 O O . ASN A 1 232 ? 14.376 19.266 -13.138 1.00 83.31 232 ASN A O 1
ATOM 1827 N N . PHE A 1 233 ? 13.791 17.208 -12.437 1.00 84.00 233 PHE A N 1
ATOM 1828 C CA . PHE A 1 233 ? 13.108 17.677 -11.237 1.00 84.00 233 PHE A CA 1
ATOM 1829 C C . PHE A 1 233 ? 14.093 18.319 -10.255 1.00 84.00 233 PHE A C 1
ATOM 1831 O O . PHE A 1 233 ? 13.868 19.449 -9.831 1.00 84.00 233 PHE A O 1
ATOM 1838 N N . ALA A 1 234 ? 15.222 17.668 -9.968 1.00 82.00 234 ALA A N 1
ATOM 1839 C CA . ALA A 1 234 ? 16.277 18.208 -9.114 1.00 82.00 234 ALA A CA 1
ATOM 1840 C C . ALA A 1 234 ? 16.800 19.563 -9.628 1.00 82.00 234 ALA A C 1
ATOM 1842 O O . ALA A 1 234 ? 16.946 20.506 -8.850 1.00 82.00 234 ALA A O 1
ATOM 1843 N N . SER A 1 235 ? 17.004 19.704 -10.942 1.00 81.19 235 SER A N 1
ATOM 1844 C CA . SER A 1 235 ? 17.412 20.970 -11.563 1.00 81.19 235 SER A CA 1
ATOM 1845 C C . SER A 1 235 ? 16.372 22.084 -11.412 1.00 81.19 235 SER A C 1
ATOM 1847 O O . SER A 1 235 ? 16.753 23.246 -11.290 1.00 81.19 235 SER A O 1
ATOM 1849 N N . SER A 1 236 ? 15.075 21.757 -11.365 1.00 82.38 236 SER A N 1
ATOM 1850 C CA . SER A 1 236 ? 14.008 22.750 -11.159 1.00 82.38 236 SER A CA 1
ATOM 1851 C C . SER A 1 236 ? 13.984 23.353 -9.745 1.00 82.38 236 SER A C 1
ATOM 1853 O O . SER A 1 236 ? 13.417 24.425 -9.547 1.00 82.38 236 SER A O 1
ATOM 1855 N N . LEU A 1 237 ? 14.638 22.707 -8.770 1.00 75.62 237 LEU A N 1
ATOM 1856 C CA . LEU A 1 237 ? 14.659 23.134 -7.365 1.00 75.62 237 LEU A CA 1
ATOM 1857 C C . LEU A 1 237 ? 15.786 24.128 -7.036 1.00 75.62 237 LEU A C 1
ATOM 1859 O O . LEU A 1 237 ? 15.753 24.762 -5.982 1.00 75.62 237 LEU A O 1
ATOM 1863 N N . GLY A 1 238 ? 16.777 24.294 -7.922 1.00 61.12 238 GLY A N 1
ATOM 1864 C CA . GLY A 1 238 ? 18.015 25.038 -7.644 1.00 61.12 238 GLY A CA 1
ATOM 1865 C C . GLY A 1 238 ? 17.842 26.516 -7.260 1.00 61.12 238 GLY A C 1
ATOM 1866 O O . GLY A 1 238 ? 18.728 27.071 -6.619 1.00 61.12 238 GLY A O 1
ATOM 1867 N N . ALA A 1 239 ? 16.712 27.147 -7.598 1.00 58.72 239 ALA A N 1
ATOM 1868 C CA . ALA A 1 239 ? 16.430 28.545 -7.251 1.00 58.72 239 ALA A CA 1
ATOM 1869 C C . ALA A 1 239 ? 15.746 28.729 -5.876 1.00 58.72 239 ALA A C 1
ATOM 1871 O O . ALA A 1 239 ? 15.936 29.759 -5.236 1.00 58.72 239 ALA A O 1
ATOM 1872 N N . GLU A 1 240 ? 14.986 27.737 -5.394 1.00 55.91 240 GLU A N 1
ATOM 1873 C CA . GLU A 1 240 ? 14.298 27.773 -4.085 1.00 55.91 240 GLU A CA 1
ATOM 1874 C C . GLU A 1 240 ? 15.109 27.076 -2.970 1.00 55.91 240 GLU A C 1
ATOM 1876 O O . GLU A 1 240 ? 14.828 27.246 -1.784 1.00 55.91 240 GLU A O 1
ATOM 1881 N N . ALA A 1 241 ? 16.173 26.351 -3.339 1.00 54.69 241 ALA A N 1
ATOM 1882 C CA . ALA A 1 241 ? 17.067 25.605 -2.447 1.00 54.69 241 ALA A CA 1
ATOM 1883 C C . ALA A 1 241 ? 17.752 26.430 -1.346 1.00 54.69 241 ALA A C 1
ATOM 1885 O O . ALA A 1 241 ? 18.184 25.869 -0.343 1.00 54.69 241 ALA A O 1
ATOM 1886 N N . ALA A 1 242 ? 17.853 27.750 -1.511 1.00 51.53 242 ALA A N 1
ATOM 1887 C CA . ALA A 1 242 ? 18.509 28.633 -0.547 1.00 51.53 242 ALA A CA 1
ATOM 1888 C C . ALA A 1 242 ? 17.711 28.835 0.758 1.00 51.53 242 ALA A C 1
ATOM 1890 O O . ALA A 1 242 ? 18.247 29.401 1.707 1.00 51.53 242 ALA A O 1
ATOM 1891 N N . LYS A 1 243 ? 16.441 28.405 0.809 1.00 59.28 243 LYS A N 1
ATOM 1892 C CA . LYS A 1 243 ? 15.546 28.608 1.963 1.00 59.28 243 LYS A CA 1
ATOM 1893 C C . LYS A 1 243 ? 15.314 27.351 2.814 1.00 59.28 243 LYS A C 1
ATOM 1895 O O . LYS A 1 243 ? 14.772 27.477 3.905 1.00 59.28 243 LYS A O 1
ATOM 1900 N N . ASP A 1 244 ? 15.689 26.164 2.330 1.00 65.62 244 ASP A N 1
ATOM 1901 C CA . ASP A 1 244 ? 15.405 24.872 2.978 1.00 65.62 244 ASP A CA 1
ATOM 1902 C C . ASP A 1 244 ? 16.730 24.127 3.248 1.00 65.62 244 ASP A C 1
ATOM 1904 O O . ASP A 1 244 ? 17.351 23.582 2.331 1.00 65.62 244 ASP A O 1
ATOM 1908 N N . GLU A 1 245 ? 17.197 24.136 4.506 1.00 66.75 245 GLU A N 1
ATOM 1909 C CA . GLU A 1 245 ? 18.524 23.629 4.920 1.00 66.75 245 GLU A CA 1
ATOM 1910 C C . GLU A 1 245 ? 18.760 22.145 4.559 1.00 66.75 245 GLU A C 1
ATOM 1912 O O . GLU A 1 245 ? 19.902 21.719 4.379 1.00 66.75 245 GLU A O 1
ATOM 1917 N N . GLY A 1 246 ? 17.694 21.351 4.391 1.00 67.06 246 GLY A N 1
ATOM 1918 C CA . GLY A 1 246 ? 17.772 19.929 4.032 1.00 67.06 246 GLY A CA 1
ATOM 1919 C C . GLY A 1 246 ? 17.898 19.635 2.530 1.00 67.06 246 GLY A C 1
ATOM 1920 O O . GLY A 1 246 ? 18.184 18.495 2.142 1.00 67.06 246 GLY A O 1
ATOM 1921 N N . LEU A 1 247 ? 17.695 20.633 1.663 1.00 71.00 247 LEU A N 1
ATOM 1922 C CA . LEU A 1 247 ? 17.582 20.412 0.218 1.00 71.00 247 LEU A CA 1
ATOM 1923 C C . LEU A 1 247 ? 18.946 20.265 -0.473 1.00 71.00 247 LEU A C 1
ATOM 1925 O O . LEU A 1 247 ? 19.116 19.406 -1.338 1.00 71.00 247 LEU A O 1
ATOM 1929 N N . LEU A 1 248 ? 19.945 21.039 -0.045 1.00 71.81 248 LEU A N 1
ATOM 1930 C CA . LEU A 1 248 ? 21.314 21.003 -0.578 1.00 71.81 248 LEU A CA 1
ATOM 1931 C C . LEU A 1 248 ? 22.005 19.630 -0.410 1.00 71.81 248 LEU A C 1
ATOM 1933 O O . LEU A 1 248 ? 22.501 19.095 -1.409 1.00 71.81 248 LEU A O 1
ATOM 1937 N N . PRO A 1 249 ? 22.017 19.004 0.787 1.00 76.69 249 PRO A N 1
ATOM 1938 C CA . PRO A 1 249 ? 22.562 17.654 0.960 1.00 76.69 249 PRO A CA 1
ATOM 1939 C C . PRO A 1 249 ? 21.829 16.598 0.120 1.00 76.69 249 PRO A C 1
ATOM 1941 O O . PRO A 1 249 ? 22.457 15.699 -0.444 1.00 76.69 249 PRO A O 1
ATOM 1944 N N . SER A 1 250 ? 20.504 16.728 -0.002 1.00 71.69 250 SER A N 1
ATOM 1945 C CA . SER A 1 250 ? 19.662 15.799 -0.764 1.00 71.69 250 SER A CA 1
ATOM 1946 C C . SER A 1 250 ? 19.941 15.887 -2.266 1.00 71.69 250 SER A C 1
ATOM 1948 O O . SER A 1 250 ? 20.115 14.856 -2.914 1.00 71.69 250 SER A O 1
ATOM 1950 N N . LEU A 1 251 ? 20.086 17.104 -2.805 1.00 75.25 251 LEU A N 1
ATOM 1951 C CA . LEU A 1 251 ? 20.497 17.336 -4.191 1.00 75.25 251 LEU A CA 1
ATOM 1952 C C . LEU A 1 251 ? 21.881 16.751 -4.480 1.00 75.25 251 LEU A C 1
ATOM 1954 O O . LEU A 1 251 ? 22.042 16.060 -5.481 1.00 75.25 251 LEU A O 1
ATOM 1958 N N . LYS A 1 252 ? 22.868 16.969 -3.598 1.00 78.75 252 LYS A N 1
ATOM 1959 C CA . LYS A 1 252 ? 24.210 16.385 -3.759 1.00 78.75 252 LYS A CA 1
ATOM 1960 C C . LYS A 1 252 ? 24.147 14.861 -3.869 1.00 78.75 252 LYS A C 1
ATOM 1962 O O . LYS A 1 252 ? 24.714 14.289 -4.790 1.00 78.75 252 LYS A O 1
ATOM 1967 N N . SER A 1 253 ? 23.387 14.219 -2.986 1.00 78.62 253 SER A N 1
ATOM 1968 C CA . SER A 1 253 ? 23.230 12.767 -3.020 1.00 78.62 253 SER A CA 1
ATOM 1969 C C . SER A 1 253 ? 22.477 12.264 -4.261 1.00 78.62 253 SER A C 1
ATOM 1971 O O . SER A 1 253 ? 22.752 11.160 -4.723 1.00 78.62 253 SER A O 1
ATOM 1973 N N . VAL A 1 254 ? 21.550 13.051 -4.821 1.00 78.62 254 VAL A N 1
ATOM 1974 C CA . VAL A 1 254 ? 20.920 12.747 -6.119 1.00 78.62 254 VAL A CA 1
ATOM 1975 C C . VAL A 1 254 ? 21.946 12.806 -7.249 1.00 78.62 254 VAL A C 1
ATOM 1977 O O . VAL A 1 254 ? 21.947 11.919 -8.098 1.00 78.62 254 VAL A O 1
ATOM 1980 N N . TRP A 1 255 ? 22.839 13.797 -7.254 1.00 79.31 255 TRP A N 1
ATOM 1981 C CA . TRP A 1 255 ? 23.913 13.874 -8.246 1.00 79.31 255 TRP A CA 1
ATOM 1982 C C . TRP A 1 255 ? 24.865 12.682 -8.152 1.00 79.31 255 TRP A C 1
ATOM 1984 O O . TRP A 1 255 ? 25.134 12.069 -9.177 1.00 79.31 255 TRP A O 1
ATOM 1994 N N . ASP A 1 256 ? 25.277 12.285 -6.944 1.00 81.62 256 ASP A N 1
ATOM 1995 C CA . ASP A 1 256 ? 26.119 11.096 -6.732 1.00 81.62 256 ASP A CA 1
ATOM 1996 C C . ASP A 1 256 ? 25.442 9.807 -7.256 1.00 81.62 256 ASP A C 1
ATOM 1998 O O . ASP A 1 256 ? 26.080 8.950 -7.878 1.00 81.62 256 ASP A O 1
ATOM 2002 N N . LEU A 1 257 ? 24.124 9.679 -7.052 1.00 77.62 257 LEU A N 1
ATOM 2003 C CA . LEU A 1 257 ? 23.329 8.567 -7.577 1.00 77.62 257 LEU A CA 1
ATOM 2004 C C . LEU A 1 257 ? 23.276 8.580 -9.112 1.00 77.62 257 LEU A C 1
ATOM 2006 O O . LEU A 1 257 ? 23.475 7.542 -9.741 1.00 77.62 257 LEU A O 1
ATOM 2010 N N . LEU A 1 258 ? 23.024 9.741 -9.721 1.00 76.88 258 LEU A N 1
ATOM 2011 C CA . LEU A 1 258 ? 22.979 9.891 -11.178 1.00 76.88 258 LEU A CA 1
ATOM 2012 C C . LEU A 1 258 ? 24.344 9.615 -11.822 1.00 76.88 258 LEU A C 1
ATOM 2014 O O . LEU A 1 258 ? 24.404 8.953 -12.855 1.00 76.88 258 LEU A O 1
ATOM 2018 N N . ASP A 1 259 ? 25.433 10.051 -11.189 1.00 78.62 259 ASP A N 1
ATOM 2019 C CA . ASP A 1 259 ? 26.800 9.762 -11.629 1.00 78.62 259 ASP A CA 1
ATOM 2020 C C . ASP A 1 259 ? 27.089 8.257 -11.615 1.00 78.62 259 ASP A C 1
ATOM 2022 O O . ASP A 1 259 ? 27.734 7.734 -12.523 1.00 78.62 259 ASP A O 1
ATOM 2026 N N . THR A 1 260 ? 26.564 7.543 -10.616 1.00 73.44 260 THR A N 1
ATOM 2027 C CA . THR A 1 260 ? 26.645 6.077 -10.544 1.00 73.44 260 THR A CA 1
ATOM 2028 C C . THR A 1 260 ? 25.859 5.427 -11.689 1.00 73.44 260 THR A C 1
ATOM 2030 O O . THR A 1 260 ? 26.374 4.530 -12.352 1.00 73.44 260 THR A O 1
ATOM 2033 N N . PHE A 1 261 ? 24.653 5.925 -11.984 1.00 66.88 261 PHE A N 1
ATOM 2034 C CA . PHE A 1 261 ? 23.815 5.454 -13.096 1.00 66.88 261 PHE A CA 1
ATOM 2035 C C . PHE A 1 261 ? 24.441 5.659 -14.479 1.00 66.88 261 PHE A C 1
ATOM 2037 O O . PHE A 1 261 ? 24.176 4.875 -15.382 1.00 66.88 261 PHE A O 1
ATOM 2044 N N . LEU A 1 262 ? 25.222 6.724 -14.669 1.00 64.62 262 LEU A N 1
ATOM 2045 C CA . LEU A 1 262 ? 25.867 7.030 -15.950 1.00 64.62 262 LEU A CA 1
ATOM 2046 C C . LEU A 1 262 ? 27.154 6.227 -16.184 1.00 64.62 262 LEU A C 1
ATOM 2048 O O . LEU A 1 262 ? 27.633 6.172 -17.317 1.00 64.62 262 LEU A O 1
ATOM 2052 N N . ARG A 1 263 ? 27.730 5.644 -15.127 1.00 64.12 263 ARG A N 1
ATOM 2053 C CA . ARG A 1 263 ? 28.961 4.839 -15.186 1.00 64.12 263 ARG A CA 1
ATOM 2054 C C . ARG A 1 263 ? 28.706 3.332 -15.299 1.00 64.12 263 ARG A C 1
ATOM 2056 O O . ARG A 1 263 ? 29.643 2.618 -15.649 1.00 64.12 263 ARG A O 1
ATOM 2063 N N . ALA A 1 264 ? 27.496 2.876 -14.969 1.00 53.28 264 ALA A N 1
ATOM 2064 C CA . ALA A 1 264 ? 27.031 1.494 -15.119 1.00 53.28 264 ALA A CA 1
ATOM 2065 C C . ALA A 1 264 ? 26.495 1.233 -16.537 1.00 53.28 264 ALA A C 1
ATOM 2067 O O . ALA A 1 264 ? 26.738 0.118 -17.049 1.00 53.28 264 ALA A O 1
#